Protein AF-A0A6G0UUG8-F1 (afdb_monomer)

Foldseek 3Di:
DDDPVRVLVVVLVVLVVVLVPDDPPPPVNVVSVVLNPDPDPLVSLLVVLVVVLVVPPDDPPCNVVSVVVSLVVQVVDDPVSNVVSVVVVVVVVVVVVVVVVVVVVVVVVVVVVVVVVVVVVVVVVVVVVVVVVVVVVVVVVVVVVVVVVVVVVVVVVVVVVLVPFQAAPQPRHTFPDAQDVNHGHVDVVSCVVCCVVCVVVRPNDPPPPPPDPPPPPVVVVVVVVPPPPDD

Sequence (231 aa):
MESPEAIKAKILEFLTLLKENLPQNDPNSIKIDSLLKMKNGLDIYCRIAAQIHHLVNPYYGSVKENLFNIQKLVLLMNPNSWNRFKSWNEAYCEEIDAESKKFIYEIYEKLERDCEMDFQLMKDYMAEFKSLHEQIEGNNGAFTASYHNSGLEKHQRKVEECKRSLYCNVCDQRALVMCCFGAGYCSEICQTKDWILHQARCTREIFVVNCNQQSRIERMQIESTHHETDK

Secondary structure (DSSP, 8-state):
---HHHHHHHHHHHHHHHHHHS-TT-HHHHHHHHHHT-S-HHHHHHHHHHHHHHHSTT-TTSHHHHHHHHHHHHTTS-HHHHHHHHHHHHHHHHHHHHHHHHHHHHHHHHHHHHHHHHHHHHHHHHHHHHHHHHHHHHHHHHHHHHHHHHHHHHHHHHHHHHHHS-BBTTT-SBPSEEEETTEEESSHHHHHHHHHHHGGG--S------S--TTTTTTTTTSSSSSSS--

Structure (mmCIF, N/CA/C/O backbone):
data_AF-A0A6G0UUG8-F1
#
_entry.id   AF-A0A6G0UUG8-F1
#
loop_
_atom_site.group_PDB
_atom_site.id
_atom_site.type_symbol
_atom_site.label_atom_id
_atom_site.label_alt_id
_atom_site.label_comp_id
_atom_site.label_asym_id
_atom_site.label_entity_id
_atom_site.label_seq_id
_atom_site.pdbx_PDB_ins_code
_atom_site.Cartn_x
_atom_site.Cartn_y
_atom_site.Cartn_z
_atom_site.occupancy
_atom_site.B_iso_or_equiv
_atom_site.auth_seq_id
_atom_site.auth_comp_id
_atom_site.auth_asym_id
_atom_site.auth_atom_id
_atom_site.pdbx_PDB_model_num
ATOM 1 N N . MET A 1 1 ? -45.939 -26.100 69.614 1.00 49.72 1 MET A N 1
ATOM 2 C CA . MET A 1 1 ? -45.180 -24.917 69.154 1.00 49.72 1 MET A CA 1
ATOM 3 C C . MET A 1 1 ? -43.937 -24.818 70.014 1.00 49.72 1 MET A C 1
ATOM 5 O O . MET A 1 1 ? -44.052 -25.044 71.212 1.00 49.72 1 MET A O 1
ATOM 9 N N . GLU A 1 2 ? -42.770 -24.581 69.418 1.00 54.91 2 GLU A N 1
ATOM 10 C CA . GLU A 1 2 ? -41.534 -24.362 70.184 1.00 54.91 2 GLU A CA 1
ATOM 11 C C . GLU A 1 2 ? -41.644 -23.063 70.993 1.00 54.91 2 GLU A C 1
ATOM 13 O O . GLU A 1 2 ? -42.328 -22.130 70.567 1.00 54.91 2 GLU A O 1
ATOM 18 N N . SER A 1 3 ? -41.013 -23.008 72.169 1.00 68.12 3 SER A N 1
ATOM 19 C CA . SER A 1 3 ? -41.024 -21.790 72.980 1.00 68.12 3 SER A CA 1
ATOM 20 C C . SER A 1 3 ? -40.198 -20.681 72.307 1.00 68.12 3 SER A C 1
ATOM 22 O O . SER A 1 3 ? -39.228 -20.980 71.599 1.00 68.12 3 SER A O 1
ATOM 24 N N . PRO A 1 4 ? -40.529 -19.397 72.529 1.00 55.00 4 PRO A N 1
ATOM 25 C CA . PRO A 1 4 ? -39.730 -18.269 72.040 1.00 55.00 4 PRO A CA 1
ATOM 26 C C . PRO A 1 4 ? -38.239 -18.375 72.401 1.00 55.00 4 PRO A C 1
ATOM 28 O O . PRO A 1 4 ? -37.368 -18.002 71.616 1.00 55.00 4 PRO A O 1
ATOM 31 N N . GLU A 1 5 ? -37.937 -18.942 73.566 1.00 67.94 5 GLU A N 1
ATOM 32 C CA . GLU A 1 5 ? -36.589 -19.188 74.073 1.00 67.94 5 GLU A CA 1
ATOM 33 C C . GLU A 1 5 ? -35.859 -20.261 73.258 1.00 67.94 5 GLU A C 1
ATOM 35 O O . GLU A 1 5 ? -34.678 -20.093 72.949 1.00 67.94 5 GLU A O 1
ATOM 40 N N . ALA A 1 6 ? -36.558 -21.325 72.849 1.00 66.94 6 ALA A N 1
ATOM 41 C CA . ALA A 1 6 ? -36.001 -22.370 71.992 1.00 66.94 6 ALA A CA 1
ATOM 42 C C . ALA A 1 6 ? -35.703 -21.843 70.578 1.00 66.94 6 ALA A C 1
ATOM 44 O O . ALA A 1 6 ? -34.656 -22.148 70.007 1.00 66.94 6 ALA A O 1
ATOM 45 N N . ILE A 1 7 ? -36.575 -20.989 70.035 1.00 56.44 7 ILE A N 1
ATOM 46 C CA . ILE A 1 7 ? -36.362 -20.341 68.731 1.00 56.44 7 ILE A CA 1
ATOM 47 C C . ILE A 1 7 ? -35.171 -19.374 68.804 1.00 56.44 7 ILE A C 1
ATOM 49 O O . ILE A 1 7 ? -34.305 -19.383 67.928 1.00 56.44 7 ILE A O 1
ATOM 53 N N . LYS A 1 8 ? -35.073 -18.581 69.880 1.00 68.06 8 LYS A N 1
ATOM 54 C CA . LYS A 1 8 ? -33.937 -17.680 70.118 1.00 68.06 8 LYS A CA 1
ATOM 55 C C . LYS A 1 8 ? -32.610 -18.440 70.206 1.00 68.06 8 LYS A C 1
ATOM 57 O O . LYS A 1 8 ? -31.622 -17.979 69.639 1.00 68.06 8 LYS A O 1
ATOM 62 N N . ALA A 1 9 ? -32.588 -19.593 70.876 1.00 71.88 9 ALA A N 1
ATOM 63 C CA . ALA A 1 9 ? -31.395 -20.431 70.983 1.00 71.88 9 ALA A CA 1
ATOM 64 C C . ALA A 1 9 ? -30.916 -20.929 69.609 1.00 71.88 9 ALA A C 1
ATOM 66 O O . ALA A 1 9 ? -29.743 -20.766 69.283 1.00 71.88 9 ALA A O 1
ATOM 67 N N . LYS A 1 10 ? -31.832 -21.422 68.765 1.00 70.00 10 LYS A N 1
ATOM 68 C CA . LYS A 1 10 ? -31.511 -21.874 67.399 1.00 70.00 10 LYS A CA 1
ATOM 69 C C . LYS A 1 10 ? -30.992 -20.751 66.498 1.00 70.00 10 LYS A C 1
ATOM 71 O O . LYS A 1 10 ? -30.101 -20.970 65.684 1.00 70.00 10 LYS A O 1
ATOM 76 N N . ILE A 1 11 ? -31.524 -19.535 66.643 1.00 61.94 11 ILE A N 1
ATOM 77 C CA . ILE A 1 11 ? -31.038 -18.364 65.895 1.00 61.94 11 ILE A CA 1
ATOM 78 C C . ILE A 1 11 ? -29.612 -18.003 66.323 1.00 61.94 11 ILE A C 1
ATOM 80 O O . ILE A 1 11 ? -28.766 -17.738 65.473 1.00 61.94 11 ILE A O 1
ATOM 84 N N . LEU A 1 12 ? -29.330 -18.005 67.628 1.00 69.75 12 LEU A N 1
ATOM 85 C CA . LEU A 1 12 ? -27.988 -17.726 68.144 1.00 69.75 12 LEU A CA 1
ATOM 86 C C . LEU A 1 12 ? -26.972 -18.781 67.690 1.00 69.75 12 LEU A C 1
ATOM 88 O O . LEU A 1 12 ? -25.863 -18.423 67.301 1.00 69.75 12 LEU A O 1
ATOM 92 N N . GLU A 1 13 ? -27.360 -20.054 67.680 1.00 75.12 13 GLU A N 1
ATOM 93 C CA . GLU A 1 13 ? -26.549 -21.152 67.147 1.00 75.12 13 GLU A CA 1
ATOM 94 C C . GLU A 1 13 ? -26.228 -20.945 65.658 1.00 75.12 13 GLU A C 1
ATOM 96 O O . GLU A 1 13 ? -25.063 -20.961 65.263 1.00 75.12 13 GLU A O 1
ATOM 101 N N . PHE A 1 14 ? -27.237 -20.635 64.840 1.00 67.94 14 PHE A N 1
ATOM 102 C CA . PHE A 1 14 ? -27.056 -20.373 63.412 1.00 67.94 14 PHE A CA 1
ATOM 103 C C . PHE A 1 14 ? -26.141 -19.170 63.128 1.00 67.94 14 PHE A C 1
ATOM 105 O O . PHE A 1 14 ? -25.277 -19.239 62.256 1.00 67.94 14 PHE A O 1
ATOM 112 N N . LEU A 1 15 ? -26.285 -18.072 63.876 1.00 64.88 15 LEU A N 1
ATOM 113 C CA . LEU A 1 15 ? -25.416 -16.896 63.731 1.00 64.88 15 LEU A CA 1
ATOM 114 C C . LEU A 1 15 ? -23.973 -17.173 64.145 1.00 64.88 15 LEU A C 1
ATOM 116 O O . LEU A 1 15 ? -23.051 -16.608 63.560 1.00 64.88 15 LEU A O 1
ATOM 120 N N . THR A 1 16 ? -23.786 -18.034 65.142 1.00 73.38 16 THR A N 1
ATOM 121 C CA . THR A 1 16 ? -22.460 -18.453 65.603 1.00 73.38 16 THR A CA 1
ATOM 122 C C . THR A 1 16 ? -21.773 -19.278 64.517 1.00 73.38 16 THR A C 1
ATOM 124 O O . THR A 1 16 ? -20.657 -18.949 64.124 1.00 73.38 16 THR A O 1
ATOM 127 N N . LEU A 1 17 ? -22.489 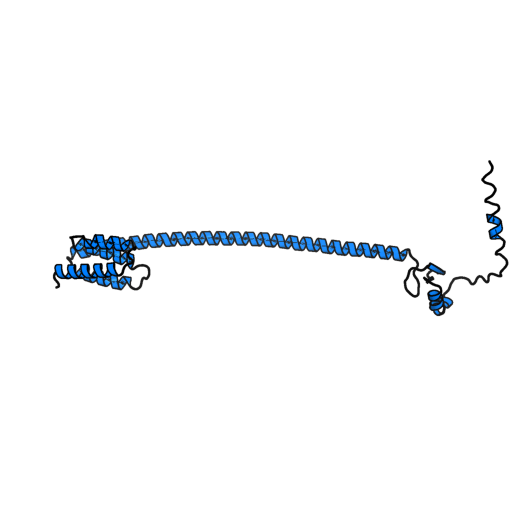-20.241 63.928 1.00 66.56 17 LEU A N 1
ATOM 128 C CA . LEU A 1 17 ? -22.007 -21.022 62.786 1.00 66.56 17 LEU A CA 1
ATOM 129 C C . LEU A 1 17 ? -21.692 -20.140 61.570 1.00 66.56 17 LEU A C 1
ATOM 131 O O . LEU A 1 17 ? -20.651 -20.306 60.940 1.00 66.56 17 LEU A O 1
ATOM 135 N N . LEU A 1 18 ? -22.546 -19.168 61.242 1.00 60.69 18 LEU A N 1
ATOM 136 C CA . LEU A 1 18 ? -22.276 -18.212 60.161 1.00 60.69 18 LEU A CA 1
ATOM 137 C C . LEU A 1 18 ? -21.007 -17.395 60.415 1.00 60.69 18 LEU A C 1
ATOM 139 O O . LEU A 1 18 ? -20.212 -17.203 59.498 1.00 60.69 18 LEU A O 1
ATOM 143 N N . LYS A 1 19 ? -20.799 -16.932 61.652 1.00 68.56 19 LYS A N 1
ATOM 144 C CA . LYS A 1 19 ? -19.602 -16.177 62.031 1.00 68.56 19 LYS A CA 1
ATOM 145 C C . LYS A 1 19 ? -18.330 -17.008 61.865 1.00 68.56 19 LYS A C 1
ATOM 147 O O . LYS A 1 19 ? -17.339 -16.497 61.357 1.00 68.56 19 LYS A O 1
ATOM 152 N N . GLU A 1 20 ? -18.360 -18.270 62.282 1.00 72.19 20 GLU A N 1
ATOM 153 C CA . GLU A 1 20 ? -17.215 -19.186 62.194 1.00 72.19 20 GLU A CA 1
ATOM 154 C C . GLU A 1 20 ? -16.808 -19.494 60.748 1.00 72.19 20 GLU A C 1
ATOM 156 O O . GLU A 1 20 ? -15.638 -19.762 60.482 1.00 72.19 20 GLU A O 1
ATOM 161 N N . ASN A 1 21 ? -17.756 -19.412 59.813 1.00 62.75 21 ASN A N 1
ATOM 162 C CA . ASN A 1 21 ? -17.529 -19.696 58.398 1.00 62.75 21 ASN A CA 1
ATOM 163 C C . ASN A 1 21 ? -17.230 -18.446 57.549 1.00 62.75 21 ASN A C 1
ATOM 165 O O . ASN A 1 21 ? -16.939 -18.579 56.360 1.00 62.75 21 ASN A O 1
ATOM 169 N N . LEU A 1 22 ? -17.275 -17.238 58.124 1.00 58.56 22 LEU A N 1
ATOM 170 C CA . LEU A 1 22 ? -16.929 -16.002 57.419 1.00 58.56 22 LEU A CA 1
ATOM 171 C C . LEU A 1 22 ? -15.439 -15.653 57.593 1.00 58.56 22 LEU A C 1
ATOM 173 O O . LEU A 1 22 ? -14.891 -15.799 58.689 1.00 58.56 22 LEU A O 1
ATOM 177 N N . PRO A 1 23 ? -14.761 -15.137 56.547 1.00 63.69 23 PRO A N 1
ATOM 178 C CA . PRO A 1 23 ? -13.384 -14.665 56.663 1.00 63.69 23 PRO A CA 1
ATOM 179 C C . PRO A 1 23 ? -13.260 -13.595 57.755 1.00 63.69 23 PRO A C 1
ATOM 181 O O . PRO A 1 23 ? -14.071 -12.674 57.822 1.00 63.69 23 PRO A O 1
ATOM 184 N N . GLN A 1 24 ? -12.220 -13.666 58.592 1.00 60.22 24 GLN A N 1
ATOM 185 C CA . GLN A 1 24 ? -12.096 -12.779 59.763 1.00 60.22 24 GLN A CA 1
ATOM 186 C C . GLN A 1 24 ? -12.013 -11.277 59.433 1.00 60.22 24 GLN A C 1
ATOM 188 O O . GLN A 1 24 ? -12.284 -10.450 60.299 1.00 60.22 24 GLN A O 1
ATOM 193 N N . ASN A 1 25 ? -11.702 -10.925 58.183 1.00 63.41 25 ASN A N 1
ATOM 194 C CA . ASN A 1 25 ? -11.636 -9.542 57.703 1.00 63.41 25 ASN A CA 1
ATOM 195 C C . ASN A 1 25 ? -12.880 -9.112 56.908 1.00 63.41 25 ASN A C 1
ATOM 197 O O . ASN A 1 25 ? -12.881 -8.041 56.303 1.00 63.41 25 ASN A O 1
ATOM 201 N N . ASP A 1 26 ? -13.927 -9.938 56.874 1.00 56.75 26 ASP A N 1
ATOM 202 C CA . ASP A 1 26 ? -15.167 -9.597 56.193 1.00 56.75 26 ASP A CA 1
ATOM 203 C C . ASP A 1 26 ? -15.929 -8.525 57.006 1.00 56.75 26 ASP A C 1
ATOM 205 O O . ASP A 1 26 ? -16.235 -8.748 58.186 1.00 56.75 26 ASP A O 1
ATOM 209 N N . PRO A 1 27 ? -16.277 -7.363 56.417 1.00 54.59 27 PRO A N 1
ATOM 210 C CA . PRO A 1 27 ? -17.038 -6.312 57.100 1.00 54.59 27 PRO A CA 1
ATOM 211 C C . PRO A 1 27 ? -18.406 -6.785 57.627 1.00 54.59 27 PRO A C 1
ATOM 213 O O . PRO A 1 27 ? -19.015 -6.114 58.464 1.00 54.59 27 PRO A O 1
ATOM 216 N N . ASN A 1 28 ? -18.896 -7.944 57.185 1.00 54.06 28 ASN A N 1
ATOM 217 C CA . ASN A 1 28 ? -20.112 -8.575 57.683 1.00 54.06 28 ASN A CA 1
ATOM 218 C C . ASN A 1 28 ? -19.896 -9.381 58.978 1.00 54.06 28 ASN A C 1
ATOM 220 O O . ASN A 1 28 ? -20.839 -9.517 59.758 1.00 54.06 28 ASN A O 1
ATOM 224 N N . SER A 1 29 ? -18.667 -9.806 59.295 1.00 58.69 29 SER A N 1
ATOM 225 C CA . SER A 1 29 ? -18.325 -10.440 60.583 1.00 58.69 29 SER A CA 1
ATOM 226 C C . SER A 1 29 ? -18.545 -9.478 61.765 1.00 58.69 29 SER A C 1
ATOM 228 O O . SER A 1 29 ? -19.174 -9.822 62.768 1.00 58.69 29 SER A O 1
ATOM 230 N N . ILE A 1 30 ? -18.169 -8.205 61.587 1.00 57.84 30 ILE A N 1
ATOM 231 C CA . ILE A 1 30 ? -18.379 -7.118 62.566 1.00 57.84 30 ILE A CA 1
ATOM 232 C C . ILE A 1 30 ? -19.879 -6.852 62.801 1.00 57.84 30 ILE A C 1
ATOM 234 O O . ILE A 1 30 ? -20.316 -6.512 63.909 1.00 57.84 30 ILE A O 1
ATOM 238 N N . LYS A 1 31 ? -20.701 -7.028 61.762 1.00 65.31 31 LYS A N 1
ATOM 239 C CA . LYS A 1 31 ? -22.153 -6.838 61.846 1.00 65.31 31 LYS A CA 1
ATOM 240 C C . LYS A 1 31 ? -22.828 -7.971 62.624 1.00 65.31 31 LYS A C 1
ATOM 242 O O . LYS A 1 31 ? -23.726 -7.684 63.416 1.00 65.31 31 LYS A O 1
ATOM 247 N N . ILE A 1 32 ? -22.358 -9.212 62.482 1.00 62.84 32 ILE A N 1
ATOM 248 C CA . ILE A 1 32 ? -22.873 -10.373 63.230 1.00 62.84 32 ILE A CA 1
ATOM 249 C C . ILE A 1 32 ? -22.621 -10.225 64.735 1.00 62.84 32 ILE A C 1
ATOM 251 O O . ILE A 1 32 ? -23.526 -10.457 65.536 1.00 62.84 32 ILE A O 1
ATOM 255 N N . ASP A 1 33 ? -21.453 -9.725 65.137 1.00 66.50 33 ASP A N 1
ATOM 256 C CA . ASP A 1 33 ? -21.150 -9.466 66.552 1.00 66.50 33 ASP A CA 1
ATOM 257 C C . ASP A 1 33 ? -22.058 -8.418 67.198 1.00 66.50 33 ASP A C 1
ATOM 259 O O . ASP A 1 33 ? -22.351 -8.475 68.396 1.00 66.50 33 ASP A O 1
ATOM 263 N N . SER A 1 34 ? -22.536 -7.464 66.404 1.00 66.69 34 SER A N 1
ATOM 264 C CA . SER A 1 34 ? -23.502 -6.469 66.866 1.00 66.69 34 SER A CA 1
ATOM 265 C C . SER A 1 34 ? -24.903 -7.070 67.019 1.00 66.69 34 SER A C 1
ATOM 267 O O . SER A 1 34 ? -25.634 -6.695 67.935 1.00 66.69 34 SER A O 1
ATOM 269 N N . LEU A 1 35 ? -25.260 -8.039 66.170 1.00 59.25 35 LEU A N 1
ATOM 270 C CA . LEU A 1 35 ? -26.538 -8.753 66.219 1.00 59.25 35 LEU A CA 1
ATOM 271 C C . LEU A 1 35 ? -26.619 -9.721 67.408 1.00 59.25 35 LEU A C 1
ATOM 273 O O . LEU A 1 35 ? -27.655 -9.783 68.065 1.00 59.25 35 LEU A O 1
ATOM 277 N N . LEU A 1 36 ? -25.518 -10.398 67.754 1.00 64.44 36 LEU A N 1
ATOM 278 C CA . LEU A 1 36 ? -25.439 -11.299 68.916 1.00 64.44 36 LEU A CA 1
ATOM 279 C C . LEU A 1 36 ? -25.637 -10.578 70.265 1.00 64.44 36 LEU A C 1
ATOM 281 O O . LEU A 1 36 ? -26.048 -11.194 71.247 1.00 64.44 36 LEU A O 1
ATOM 285 N N . LYS A 1 37 ? -25.364 -9.267 70.327 1.00 68.94 37 LYS A N 1
ATOM 286 C CA . LYS A 1 37 ? -25.462 -8.453 71.555 1.00 68.94 37 LYS A CA 1
ATOM 287 C C . LYS A 1 37 ? -26.847 -7.852 71.801 1.00 68.94 37 LYS A C 1
ATOM 289 O O . LYS A 1 37 ? -27.097 -7.297 72.873 1.00 68.94 37 LYS A O 1
ATOM 294 N N . MET A 1 38 ? -27.749 -7.920 70.829 1.00 60.56 38 MET A N 1
ATOM 295 C CA . MET A 1 38 ? -29.080 -7.336 70.956 1.00 60.56 38 MET A CA 1
ATOM 296 C C . MET A 1 38 ? -29.969 -8.197 71.870 1.00 60.56 38 MET A C 1
ATOM 298 O O . MET A 1 38 ? -29.929 -9.424 71.857 1.00 60.56 38 MET A O 1
ATOM 302 N N . LYS A 1 39 ? -30.785 -7.548 72.710 1.00 52.31 39 LYS A N 1
ATOM 303 C CA . LYS A 1 39 ? -31.642 -8.242 73.694 1.00 52.31 39 LYS A CA 1
ATOM 304 C C . LYS A 1 39 ? -33.026 -8.601 73.149 1.00 52.31 39 LYS A C 1
ATOM 306 O O . LYS A 1 39 ? -33.639 -9.547 73.646 1.00 52.31 39 LYS A O 1
ATOM 311 N N . ASN A 1 40 ? -33.498 -7.871 72.136 1.00 61.88 40 ASN A N 1
ATOM 312 C CA . ASN A 1 40 ? -34.830 -8.021 71.564 1.00 61.88 40 ASN A CA 1
ATOM 313 C C . ASN A 1 40 ? -34.791 -8.930 70.328 1.00 61.88 40 ASN A C 1
ATOM 315 O O . ASN A 1 40 ? -34.205 -8.571 69.308 1.00 61.88 40 ASN A O 1
ATOM 319 N N . GLY A 1 41 ? -35.409 -10.110 70.421 1.00 52.03 41 GLY A N 1
ATOM 320 C CA . GLY A 1 41 ? -35.356 -11.130 69.367 1.00 52.03 41 GLY A CA 1
ATOM 321 C C . GLY A 1 41 ? -35.953 -10.674 68.031 1.00 52.03 41 GLY A C 1
ATOM 322 O O . GLY A 1 41 ? -35.506 -11.130 66.985 1.00 52.03 41 GLY A O 1
ATOM 323 N N . LEU A 1 42 ? -36.901 -9.731 68.057 1.00 50.41 42 LEU A N 1
ATOM 324 C CA . LEU A 1 42 ? -37.569 -9.217 66.859 1.00 50.41 42 LEU A CA 1
ATOM 325 C C . LEU A 1 42 ? -36.649 -8.324 66.006 1.00 50.41 42 LEU A C 1
ATOM 327 O O . LEU A 1 42 ? -36.608 -8.463 64.787 1.00 50.41 42 LEU A O 1
ATOM 331 N N . ASP A 1 43 ? -35.871 -7.446 66.648 1.00 52.91 43 ASP A N 1
ATOM 332 C CA . ASP A 1 43 ? -34.945 -6.529 65.961 1.00 52.91 43 ASP A CA 1
ATOM 333 C C . ASP A 1 43 ? -33.733 -7.268 65.382 1.00 52.91 43 ASP A C 1
ATOM 335 O O . ASP A 1 43 ? -33.260 -6.948 64.289 1.00 52.91 43 ASP A O 1
ATOM 339 N N . ILE A 1 44 ? -33.267 -8.292 66.104 1.00 56.62 44 ILE A N 1
ATOM 340 C CA . ILE A 1 44 ? -32.234 -9.230 65.656 1.00 56.62 44 ILE A CA 1
ATOM 341 C C . ILE A 1 44 ? -32.701 -9.926 64.383 1.00 56.62 44 ILE A C 1
ATOM 343 O O . ILE A 1 44 ? -31.996 -9.927 63.379 1.00 56.62 44 ILE A O 1
ATOM 347 N N . TYR A 1 45 ? -33.927 -10.444 64.403 1.00 55.06 45 TYR A N 1
ATOM 348 C CA . TYR A 1 45 ? -34.494 -11.194 63.295 1.00 55.06 45 TYR A CA 1
ATOM 349 C C . TYR A 1 45 ? -34.669 -10.344 62.028 1.00 55.06 45 TYR A C 1
ATOM 351 O O . TYR A 1 45 ? -34.211 -10.742 60.959 1.00 55.06 45 TYR A O 1
ATOM 359 N N . CYS A 1 46 ? -35.258 -9.147 62.136 1.00 54.91 46 CYS A N 1
ATOM 360 C CA . CYS A 1 46 ? -35.449 -8.255 60.985 1.00 54.91 46 CYS A CA 1
ATOM 361 C C . CYS A 1 46 ? -34.116 -7.832 60.346 1.00 54.91 46 CYS A C 1
ATOM 363 O O . CYS A 1 46 ? -34.009 -7.753 59.124 1.00 54.91 46 CYS A O 1
ATOM 365 N N . ARG A 1 47 ? -33.074 -7.599 61.155 1.00 58.81 47 ARG A N 1
ATOM 366 C CA . ARG A 1 47 ? -31.751 -7.211 60.645 1.00 58.81 47 ARG A CA 1
ATOM 367 C C . ARG A 1 47 ? -30.958 -8.388 60.082 1.00 58.81 47 ARG A C 1
ATOM 369 O O . ARG A 1 47 ? -30.231 -8.195 59.112 1.00 58.81 47 ARG A O 1
ATOM 376 N N . ILE A 1 48 ? -31.121 -9.590 60.634 1.00 60.19 48 ILE A N 1
ATOM 377 C CA . ILE A 1 48 ? -30.558 -10.825 60.068 1.00 60.19 48 ILE A CA 1
ATOM 378 C C . ILE A 1 48 ? -31.213 -11.139 58.729 1.00 60.19 48 ILE A C 1
ATOM 380 O O . ILE A 1 48 ? -30.503 -11.409 57.770 1.00 60.19 48 ILE A O 1
ATOM 384 N N . ALA A 1 49 ? -32.541 -11.046 58.632 1.00 57.31 49 ALA A N 1
ATOM 385 C CA . ALA A 1 49 ? -33.253 -11.239 57.373 1.00 57.31 49 ALA A CA 1
ATOM 386 C C . ALA A 1 49 ? -32.772 -10.244 56.300 1.00 57.31 49 ALA A C 1
ATOM 388 O O . ALA A 1 49 ? -32.479 -10.655 55.180 1.00 57.31 49 ALA A O 1
ATOM 389 N N . ALA A 1 50 ? -32.584 -8.969 56.663 1.00 55.84 50 ALA A N 1
ATOM 390 C CA . ALA A 1 50 ? -32.039 -7.947 55.766 1.00 55.84 50 ALA A CA 1
ATOM 391 C C . ALA A 1 50 ? -30.580 -8.220 55.342 1.00 55.84 50 ALA A C 1
ATOM 393 O O . ALA A 1 50 ? -30.220 -8.022 54.184 1.00 55.84 50 ALA A O 1
ATOM 394 N N . GLN A 1 51 ? -29.726 -8.696 56.255 1.00 57.62 51 GLN A N 1
ATOM 395 C CA . GLN A 1 51 ? -28.322 -8.995 55.945 1.00 57.62 51 GLN A CA 1
ATOM 396 C C . GLN A 1 51 ? -28.148 -10.289 55.149 1.00 57.62 51 GLN A C 1
ATOM 398 O O . GLN A 1 51 ? -27.347 -10.314 54.221 1.00 57.62 51 GLN A O 1
ATOM 403 N N . ILE A 1 52 ? -28.924 -11.334 55.445 1.00 55.03 52 ILE A N 1
ATOM 404 C CA . ILE A 1 52 ? -28.957 -12.564 54.645 1.00 55.03 52 ILE A CA 1
ATOM 405 C C . ILE A 1 52 ? -29.449 -12.244 53.230 1.00 55.03 52 ILE A C 1
ATOM 407 O O . ILE A 1 52 ? -28.865 -12.721 52.266 1.00 55.03 52 ILE A O 1
ATOM 411 N N . HIS A 1 53 ? -30.451 -11.375 53.077 1.00 52.75 53 HIS A N 1
ATOM 412 C CA . HIS A 1 53 ? -30.915 -10.949 51.757 1.00 52.75 53 HIS A CA 1
ATOM 413 C C . HIS A 1 53 ? -29.824 -10.210 50.954 1.00 52.75 53 HIS A C 1
ATOM 415 O O . HIS A 1 53 ? -29.649 -10.478 49.767 1.00 52.75 53 HIS A O 1
ATOM 421 N N . HIS A 1 54 ? -29.033 -9.345 51.602 1.00 51.12 54 HIS A N 1
ATOM 422 C CA . HIS A 1 54 ? -27.881 -8.679 50.977 1.00 51.12 54 HIS A CA 1
ATOM 423 C C . HIS A 1 54 ? -26.716 -9.627 50.636 1.00 51.12 54 HIS A C 1
ATOM 425 O O . HIS A 1 54 ? -26.013 -9.389 49.660 1.00 51.12 54 HIS A O 1
ATOM 431 N N . LEU A 1 55 ? -26.495 -10.686 51.422 1.00 47.91 55 LEU A N 1
ATOM 432 C CA . LEU A 1 55 ? -25.396 -11.642 51.224 1.00 47.91 55 LEU A CA 1
ATOM 433 C C . LEU A 1 55 ? -25.692 -12.708 50.156 1.00 47.91 55 LEU A C 1
ATOM 435 O O . LEU A 1 55 ? -24.769 -13.323 49.631 1.00 47.91 55 LEU A O 1
ATOM 439 N N . VAL A 1 56 ? -26.967 -12.943 49.837 1.00 48.03 56 VAL A N 1
ATOM 440 C CA . VAL A 1 56 ? -27.409 -14.042 48.956 1.00 48.03 56 VAL A CA 1
ATOM 441 C C . VAL A 1 56 ? -27.616 -13.589 47.497 1.00 48.03 56 VAL A C 1
ATOM 443 O O . VAL A 1 56 ? -27.888 -14.419 46.632 1.00 48.03 56 VAL A O 1
ATOM 446 N N . ASN A 1 57 ? -27.415 -12.306 47.168 1.00 46.62 57 ASN A N 1
ATOM 447 C CA . ASN A 1 57 ? -27.522 -11.819 45.788 1.00 46.62 57 ASN A CA 1
ATOM 448 C C . ASN A 1 57 ? -26.134 -11.610 45.150 1.00 46.62 57 ASN A C 1
ATOM 450 O O . ASN A 1 57 ? -25.467 -10.609 45.418 1.00 46.62 57 ASN A O 1
ATOM 454 N N . PRO A 1 58 ? -25.681 -12.587 44.336 1.00 47.22 58 PRO A N 1
ATOM 455 C CA . PRO A 1 58 ? -25.705 -12.355 42.887 1.00 47.22 58 PRO A CA 1
ATOM 456 C C . PRO A 1 58 ? -26.281 -13.507 42.038 1.00 47.22 58 PRO A C 1
ATOM 458 O O . PRO A 1 58 ? -26.343 -13.382 40.818 1.00 47.22 58 PRO A O 1
ATOM 461 N N . TYR A 1 59 ? -26.728 -14.622 42.628 1.00 46.59 59 TYR A N 1
ATOM 462 C CA . TYR A 1 59 ? -27.275 -15.757 41.869 1.00 46.59 59 TYR A CA 1
ATOM 463 C C . TYR A 1 59 ? -28.720 -16.048 42.286 1.00 46.59 59 TYR A C 1
ATOM 465 O O . TYR A 1 59 ? -28.992 -16.723 43.276 1.00 46.59 59 TYR A O 1
ATOM 473 N N . TYR A 1 60 ? -29.649 -15.547 41.470 1.00 46.38 60 TYR A N 1
ATOM 474 C CA . TYR A 1 60 ? -31.115 -15.532 41.608 1.00 46.38 60 TYR A CA 1
ATOM 475 C C . TYR A 1 60 ? -31.826 -16.881 41.903 1.00 46.38 60 TYR A C 1
ATOM 477 O O . TYR A 1 60 ? -33.050 -16.911 42.029 1.00 46.38 60 TYR A O 1
ATOM 485 N N . GLY A 1 61 ? -31.107 -18.003 42.025 1.00 44.88 61 GLY A N 1
ATOM 486 C CA . GLY A 1 61 ? -31.680 -19.340 42.234 1.00 44.88 61 GLY A CA 1
ATOM 487 C C . GLY A 1 61 ? -32.015 -19.686 43.691 1.00 44.88 61 GLY A C 1
ATOM 488 O O . GLY A 1 61 ? -33.083 -20.233 43.952 1.00 44.88 61 GLY A O 1
ATOM 489 N N . SER A 1 62 ? -31.151 -19.342 44.655 1.00 50.31 62 SER A N 1
ATOM 490 C CA . SER A 1 62 ? -31.309 -19.731 46.076 1.00 50.31 62 SER A CA 1
ATOM 491 C C . 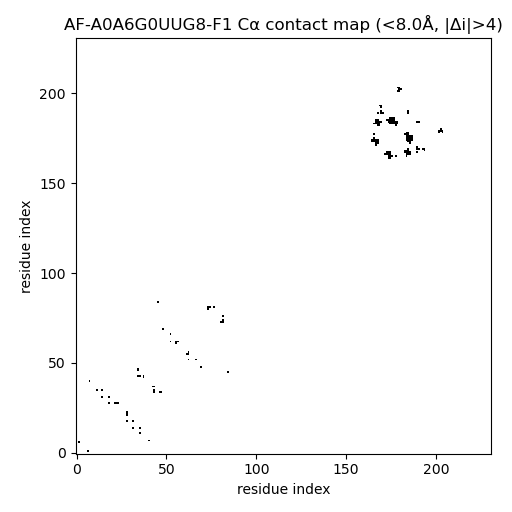SER A 1 62 ? -32.076 -18.707 46.927 1.00 50.31 62 SER A C 1
ATOM 493 O O . SER A 1 62 ? -32.456 -18.980 48.068 1.00 50.31 62 SER A O 1
ATOM 495 N N . VAL A 1 63 ? -32.348 -17.527 46.362 1.00 49.88 63 VAL A N 1
ATOM 496 C CA . VAL A 1 63 ? -33.027 -16.409 47.033 1.00 49.88 63 VAL A CA 1
ATOM 497 C C . VAL A 1 63 ? -34.465 -16.779 47.415 1.00 49.88 63 VAL A C 1
ATOM 499 O O . VAL A 1 63 ? -34.883 -16.511 48.540 1.00 49.88 63 VAL A O 1
ATOM 502 N N . LYS A 1 64 ? -35.206 -17.472 46.536 1.00 50.56 64 LYS A N 1
ATOM 503 C CA . LYS A 1 64 ? -36.594 -17.895 46.813 1.00 50.56 64 LYS A CA 1
ATOM 504 C C . LYS A 1 64 ? -36.697 -18.878 47.979 1.00 50.56 64 LYS A C 1
ATOM 506 O O . LYS A 1 64 ? -37.627 -18.772 48.772 1.00 50.56 64 LYS A O 1
ATOM 511 N N . GLU A 1 65 ? -35.757 -19.810 48.098 1.00 50.31 65 GLU A N 1
ATOM 512 C CA . GLU A 1 65 ? -35.782 -20.860 49.122 1.00 50.31 65 GLU A CA 1
ATOM 513 C C . GLU A 1 65 ? -35.391 -20.313 50.506 1.00 50.31 65 GLU A C 1
ATOM 515 O O . GLU A 1 65 ? -36.025 -20.625 51.516 1.00 50.31 65 GLU A O 1
ATOM 520 N N . ASN A 1 66 ? -34.435 -19.379 50.547 1.00 53.94 66 ASN A N 1
ATOM 521 C CA . ASN A 1 66 ? -34.071 -18.661 51.769 1.00 53.94 66 ASN A CA 1
ATOM 522 C C . ASN A 1 66 ? -35.165 -17.678 52.225 1.00 53.94 66 ASN A C 1
ATOM 524 O O . ASN A 1 66 ? -35.491 -17.640 53.413 1.00 53.94 66 ASN A O 1
ATOM 528 N N . LEU A 1 67 ? -35.805 -16.951 51.298 1.00 53.72 67 LEU A N 1
ATOM 529 C CA . LEU A 1 67 ? -36.990 -16.134 51.596 1.00 53.72 67 LEU A CA 1
ATOM 530 C C . LEU A 1 67 ? -38.143 -16.986 52.127 1.00 53.72 67 LEU A C 1
ATOM 532 O O . LEU A 1 67 ? -38.797 -16.580 53.081 1.00 53.72 67 LEU A O 1
ATOM 536 N N . PHE A 1 68 ? -38.366 -18.177 51.572 1.00 55.66 68 PHE A N 1
ATOM 537 C CA . PHE A 1 68 ? -39.408 -19.095 52.033 1.00 55.66 68 PHE A CA 1
ATOM 538 C C . PHE A 1 68 ? -39.170 -19.569 53.478 1.00 55.66 68 PHE A C 1
ATOM 540 O O . PHE A 1 68 ? -40.096 -19.594 54.292 1.00 55.66 68 PHE A O 1
ATOM 547 N N . ASN A 1 69 ? -37.921 -19.871 53.841 1.00 57.00 69 ASN A N 1
ATOM 548 C CA . ASN A 1 69 ? -37.553 -20.259 55.206 1.00 57.00 69 ASN A CA 1
ATOM 549 C C . ASN A 1 69 ? -37.669 -19.094 56.206 1.00 57.00 69 ASN A C 1
ATOM 551 O O . ASN A 1 69 ? -38.143 -19.292 57.328 1.00 57.00 69 ASN A O 1
ATOM 555 N N . ILE A 1 70 ? -37.319 -17.872 55.791 1.00 57.88 70 ILE A N 1
ATOM 556 C CA . ILE A 1 70 ? -37.532 -16.652 56.584 1.00 57.88 70 ILE A CA 1
ATOM 557 C C . ILE A 1 70 ? -39.035 -16.389 56.755 1.00 57.88 70 ILE A C 1
ATOM 559 O O . ILE A 1 70 ? -39.506 -16.185 57.871 1.00 57.88 70 ILE A O 1
ATOM 563 N N . GLN A 1 71 ? -39.827 -16.494 55.685 1.00 54.34 71 GLN A N 1
ATOM 564 C CA . GLN A 1 71 ? -41.281 -16.340 55.745 1.00 54.34 71 GLN A CA 1
ATOM 565 C C . GLN A 1 71 ? -41.919 -17.325 56.733 1.00 54.34 71 GLN A C 1
ATOM 567 O O . GLN A 1 71 ? -42.757 -16.931 57.541 1.00 54.34 71 GLN A O 1
ATOM 572 N N . LYS A 1 72 ? -41.475 -18.586 56.735 1.00 58.59 72 LYS A N 1
ATOM 573 C CA . LYS A 1 72 ? -41.954 -19.629 57.653 1.00 58.59 72 LYS A CA 1
ATOM 574 C C . LYS A 1 72 ? -41.663 -19.313 59.126 1.00 58.59 72 LYS A C 1
ATOM 576 O O . LYS A 1 72 ? -42.471 -19.642 59.989 1.00 58.59 72 LYS A O 1
ATOM 581 N N . LEU A 1 73 ? -40.542 -18.654 59.410 1.00 55.28 73 LEU A N 1
ATOM 582 C CA . LEU A 1 73 ? -40.147 -18.220 60.753 1.00 55.28 73 LEU A CA 1
ATOM 583 C C . LEU A 1 73 ? -40.887 -16.943 61.203 1.00 55.28 73 LEU A C 1
ATOM 585 O O . LEU A 1 73 ? -41.262 -16.851 62.369 1.00 55.28 73 LEU A O 1
ATOM 589 N N . VAL A 1 74 ? -41.178 -15.995 60.301 1.00 53.19 74 VAL A N 1
ATOM 590 C CA . VAL A 1 74 ? -41.997 -14.802 60.620 1.00 53.19 74 VAL A CA 1
ATOM 591 C C . VAL A 1 74 ? -43.477 -15.167 60.803 1.00 53.19 74 VAL A C 1
ATOM 593 O O . VAL A 1 74 ? -44.140 -14.582 61.655 1.00 53.19 74 VAL A O 1
ATOM 596 N N . LEU A 1 75 ? -43.992 -16.170 60.079 1.00 51.66 75 LEU A N 1
ATOM 597 C CA . LEU A 1 75 ? -45.354 -16.706 60.251 1.00 51.66 75 LEU A CA 1
ATOM 598 C C . LEU A 1 75 ? -45.595 -17.345 61.631 1.00 51.66 75 LEU A C 1
ATOM 600 O O . LEU A 1 75 ? -46.743 -17.469 62.052 1.00 51.66 75 LEU A O 1
ATOM 604 N N . LEU A 1 76 ? -44.535 -17.734 62.348 1.00 51.53 76 LEU A N 1
ATOM 605 C CA . LEU A 1 76 ? -44.621 -18.198 63.739 1.00 51.53 76 LEU A CA 1
ATOM 606 C C . LEU A 1 76 ? -44.751 -17.043 64.748 1.00 51.53 76 LEU A C 1
ATOM 608 O O . LEU A 1 76 ? -44.920 -17.289 65.943 1.00 51.53 76 LEU A O 1
ATOM 612 N N . MET A 1 77 ? -44.680 -15.792 64.291 1.00 48.47 77 MET A N 1
ATOM 613 C CA . MET A 1 77 ? -44.813 -14.598 65.121 1.00 48.47 77 MET A CA 1
ATOM 614 C C . MET A 1 77 ? -46.182 -13.925 64.947 1.00 48.47 77 MET A C 1
ATOM 616 O O . MET A 1 77 ? -46.951 -14.236 64.043 1.00 48.47 77 MET A O 1
ATOM 620 N N . ASN A 1 78 ? -46.493 -12.987 65.846 1.00 58.38 78 ASN A N 1
ATOM 621 C CA . ASN A 1 78 ? -47.750 -12.235 65.883 1.00 58.38 78 ASN A CA 1
ATOM 622 C C . ASN A 1 78 ? -48.165 -11.707 64.480 1.00 58.38 78 ASN A C 1
ATOM 624 O O . ASN A 1 78 ? -47.333 -11.095 63.804 1.00 58.38 78 ASN A O 1
ATOM 628 N N . PRO A 1 79 ? -49.440 -11.851 64.060 1.00 62.03 79 PRO A N 1
ATOM 629 C CA . PRO A 1 79 ? -49.944 -11.387 62.758 1.00 62.03 79 PRO A CA 1
ATOM 630 C C . PRO A 1 79 ? -49.616 -9.925 62.406 1.00 62.03 79 PRO A C 1
ATOM 632 O O . PRO A 1 79 ? -49.397 -9.592 61.241 1.00 62.03 79 PRO A O 1
ATOM 635 N N . ASN A 1 80 ? -49.519 -9.044 63.406 1.00 66.06 80 ASN A N 1
ATOM 636 C CA . ASN A 1 80 ? -49.158 -7.640 63.195 1.00 66.06 80 ASN A CA 1
ATOM 637 C C . ASN A 1 80 ? -47.686 -7.459 62.779 1.00 66.06 80 ASN A C 1
ATOM 639 O O . ASN A 1 80 ? -47.357 -6.521 62.053 1.00 66.06 80 ASN A O 1
ATOM 643 N N . SER A 1 81 ? -46.797 -8.363 63.198 1.00 64.25 81 SER A N 1
ATOM 644 C CA . SER A 1 81 ? -45.385 -8.374 62.800 1.00 64.25 81 SER A CA 1
ATOM 645 C C . SER A 1 81 ? -45.206 -8.869 61.364 1.00 64.25 81 SER A C 1
ATOM 647 O O . SER A 1 81 ? -44.355 -8.346 60.647 1.00 64.25 81 SER A O 1
ATOM 649 N N . TRP A 1 82 ? -46.047 -9.809 60.917 1.00 60.66 82 TRP A N 1
ATOM 650 C CA . TRP A 1 82 ? -46.044 -10.306 59.540 1.00 60.66 82 TRP A CA 1
ATOM 651 C C . TRP A 1 82 ? -46.414 -9.219 58.526 1.00 60.66 82 TRP A C 1
ATOM 653 O O . TRP A 1 82 ? -45.685 -9.011 57.561 1.00 60.66 82 TRP A O 1
ATOM 663 N N . ASN A 1 83 ? -47.495 -8.468 58.764 1.00 72.69 83 ASN A N 1
ATOM 664 C CA . ASN A 1 83 ? -47.917 -7.405 57.844 1.00 72.69 83 ASN A CA 1
ATOM 665 C C . ASN A 1 83 ? -46.872 -6.283 57.729 1.00 72.69 83 ASN A C 1
ATOM 667 O O . ASN A 1 83 ? -46.631 -5.773 56.636 1.00 72.69 83 ASN A O 1
ATOM 671 N N . ARG A 1 84 ? -46.206 -5.935 58.840 1.00 68.62 84 ARG A N 1
ATOM 672 C CA . ARG A 1 84 ? -45.126 -4.938 58.838 1.00 68.62 84 ARG A CA 1
ATOM 673 C C . ARG A 1 84 ? -43.887 -5.440 58.087 1.00 68.62 84 ARG A C 1
ATOM 675 O O . ARG A 1 84 ? -43.304 -4.675 57.328 1.00 68.62 84 ARG A O 1
ATOM 682 N N . PHE A 1 85 ? -43.513 -6.710 58.260 1.00 63.66 85 PHE A N 1
ATOM 683 C CA . PHE A 1 85 ? -42.418 -7.328 57.507 1.00 63.66 85 PHE A CA 1
ATOM 684 C C . PHE A 1 85 ? -42.731 -7.406 56.010 1.00 63.66 85 PHE A C 1
ATOM 686 O O . PHE A 1 85 ? -41.895 -7.027 55.201 1.00 63.66 85 PHE A O 1
ATOM 693 N N . LYS A 1 86 ? -43.944 -7.836 55.642 1.00 66.56 86 LYS A N 1
ATOM 694 C CA . LYS A 1 86 ? -44.387 -7.920 54.247 1.00 66.56 86 LYS A CA 1
ATOM 695 C C . LYS A 1 86 ? -44.320 -6.557 53.554 1.00 66.56 86 LYS A C 1
ATOM 697 O O . LYS A 1 86 ? -43.687 -6.455 52.513 1.00 66.56 86 LYS A O 1
ATOM 702 N N . SER A 1 87 ? -44.893 -5.520 54.167 1.00 71.25 87 SER A N 1
ATOM 703 C CA . SER A 1 87 ? -44.872 -4.160 53.612 1.00 71.25 87 SER A CA 1
ATOM 704 C C . SER A 1 87 ? -43.453 -3.593 53.498 1.00 71.25 87 SER A C 1
ATOM 706 O O . SER A 1 87 ? -43.131 -2.962 52.496 1.00 71.25 87 SER A O 1
ATOM 708 N N . TRP A 1 88 ? -42.585 -3.848 54.484 1.00 74.94 88 TRP A N 1
ATOM 709 C CA . TRP A 1 88 ? -41.175 -3.459 54.407 1.00 74.94 88 TRP A CA 1
ATOM 710 C C . TRP A 1 88 ? -40.433 -4.204 53.289 1.00 74.94 88 TRP A C 1
ATOM 712 O O . TRP A 1 88 ? -39.681 -3.587 52.544 1.00 74.94 88 TRP A O 1
ATOM 722 N N . ASN A 1 89 ? -40.668 -5.511 53.148 1.00 63.41 89 ASN A N 1
ATOM 723 C CA . ASN A 1 89 ? -40.026 -6.338 52.131 1.00 63.41 89 ASN A CA 1
ATOM 724 C C . ASN A 1 89 ? -40.469 -5.943 50.716 1.00 63.41 89 ASN A C 1
ATOM 726 O O . ASN A 1 89 ? -39.639 -5.887 49.821 1.00 63.41 89 ASN A O 1
ATOM 730 N N . GLU A 1 90 ? -41.753 -5.637 50.518 1.00 70.38 90 GLU A N 1
ATOM 731 C CA . GLU A 1 90 ? -42.278 -5.128 49.244 1.00 70.38 90 GLU A CA 1
ATOM 732 C C . GLU A 1 90 ? -41.627 -3.786 48.872 1.00 70.38 90 GLU A C 1
ATOM 734 O O . GLU A 1 90 ? -41.057 -3.677 47.789 1.00 70.38 90 GLU A O 1
ATOM 739 N N . ALA A 1 91 ? -41.600 -2.813 49.791 1.00 67.94 91 ALA A N 1
ATOM 740 C CA . ALA A 1 91 ? -40.971 -1.511 49.548 1.00 67.94 91 ALA A CA 1
ATOM 741 C C . ALA A 1 91 ? -39.458 -1.616 49.275 1.00 67.94 91 ALA A C 1
ATOM 743 O O . ALA A 1 91 ? -38.931 -0.951 48.387 1.00 67.94 91 ALA A O 1
ATOM 744 N N . TYR A 1 92 ? -38.757 -2.478 50.013 1.00 62.91 92 TYR A N 1
ATOM 745 C CA . TYR A 1 92 ? -37.324 -2.701 49.836 1.00 62.91 92 TYR A CA 1
ATOM 746 C C . TYR A 1 92 ? -37.002 -3.413 48.510 1.00 62.91 92 TYR A C 1
ATOM 748 O O . TYR A 1 92 ? -36.038 -3.049 47.839 1.00 62.91 92 TYR A O 1
ATOM 756 N N . CYS A 1 93 ? -37.813 -4.390 48.085 1.00 61.84 93 CYS A N 1
ATOM 757 C CA . CYS A 1 93 ? -37.672 -5.008 46.764 1.00 61.84 93 CYS A CA 1
ATOM 758 C C . CYS A 1 93 ? -37.880 -3.989 45.633 1.00 61.84 93 CYS A C 1
ATOM 760 O O . CYS A 1 93 ? -37.105 -3.989 44.681 1.00 61.84 93 CYS A O 1
ATOM 762 N N . GLU A 1 94 ? -38.874 -3.102 45.746 1.00 73.50 94 GLU A N 1
ATOM 763 C CA . GLU A 1 94 ? -39.103 -2.034 44.763 1.00 73.50 94 GLU A CA 1
ATOM 764 C C . GLU A 1 94 ? -37.925 -1.049 44.679 1.00 73.50 94 GLU A C 1
ATOM 766 O O . GLU A 1 94 ? -37.528 -0.658 43.580 1.00 73.50 94 GLU A O 1
ATOM 771 N N . GLU A 1 95 ? -37.335 -0.678 45.818 1.00 74.06 95 GLU A N 1
ATOM 772 C CA . GLU A 1 95 ? -36.165 0.206 45.884 1.00 74.06 95 GLU A CA 1
ATOM 773 C C . GLU A 1 95 ? -34.923 -0.434 45.240 1.00 74.06 95 GLU A C 1
ATOM 775 O O . GLU A 1 95 ? -34.279 0.188 44.394 1.00 74.06 95 GLU A O 1
ATOM 780 N N . ILE A 1 96 ? -34.633 -1.702 45.559 1.00 68.00 96 ILE A N 1
ATOM 781 C CA . ILE A 1 96 ? -33.520 -2.456 44.957 1.00 68.00 96 ILE A CA 1
ATOM 782 C C . ILE A 1 96 ? -33.723 -2.636 43.448 1.00 68.00 96 ILE A C 1
ATOM 784 O O . ILE A 1 96 ? -32.766 -2.503 42.679 1.00 68.00 96 ILE A O 1
ATOM 788 N N . ASP A 1 97 ? -34.953 -2.904 43.004 1.00 76.94 97 ASP A N 1
ATOM 789 C CA . ASP A 1 97 ? -35.281 -3.004 41.581 1.00 76.94 97 ASP A CA 1
ATOM 790 C C . ASP A 1 97 ? -35.096 -1.659 40.869 1.00 76.94 97 ASP A C 1
ATOM 792 O O . ASP A 1 97 ? -34.613 -1.624 39.735 1.00 76.94 97 ASP A O 1
ATOM 796 N N . ALA A 1 98 ? -35.453 -0.544 41.511 1.00 80.75 98 ALA A N 1
ATOM 797 C CA . ALA A 1 98 ? -35.259 0.795 40.964 1.00 80.75 98 ALA A CA 1
ATOM 798 C C . ALA A 1 98 ? -33.770 1.169 40.865 1.00 80.75 98 ALA A C 1
ATOM 800 O O . ALA A 1 98 ? -33.333 1.655 39.819 1.00 80.75 98 ALA A O 1
ATOM 801 N N . GLU A 1 99 ? -32.982 0.903 41.909 1.00 78.38 99 GLU A N 1
ATOM 802 C CA . GLU A 1 99 ? -31.542 1.174 41.928 1.00 78.38 99 GLU A CA 1
ATOM 803 C C . GLU A 1 99 ? -30.794 0.300 40.912 1.00 78.38 99 GLU A C 1
ATOM 805 O O . GLU A 1 99 ? -29.992 0.806 40.124 1.00 78.38 99 GLU A O 1
ATOM 810 N N . SER A 1 100 ? -31.132 -0.992 40.840 1.00 77.19 100 SER A N 1
ATOM 811 C CA . SER A 1 100 ? -30.559 -1.920 39.857 1.00 77.19 100 SER A CA 1
ATOM 812 C C . SER A 1 100 ? -30.889 -1.497 38.426 1.00 77.19 100 SER A C 1
ATOM 814 O O . SER A 1 100 ? -30.008 -1.486 37.567 1.00 77.19 100 SER A O 1
ATOM 816 N N . LYS A 1 101 ? -32.140 -1.095 38.156 1.00 74.75 101 LYS A N 1
ATOM 817 C CA . LYS A 1 101 ? -32.537 -0.558 36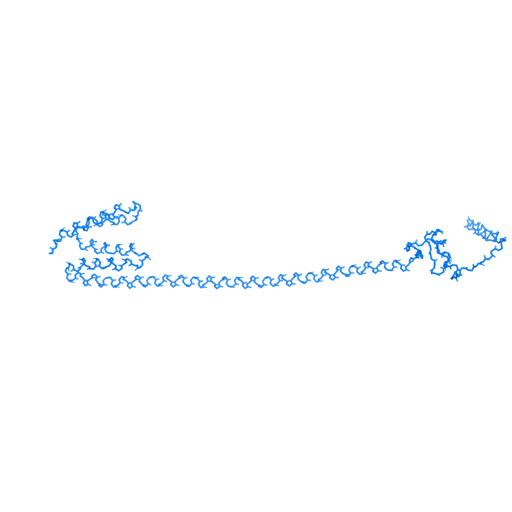.844 1.00 74.75 101 LYS A CA 1
ATOM 818 C C . LYS A 1 101 ? -31.744 0.695 36.496 1.00 74.75 101 LYS A C 1
ATOM 820 O O . LYS A 1 101 ? -31.235 0.781 35.384 1.00 74.75 101 LYS A O 1
ATOM 825 N N . LYS A 1 102 ? -31.616 1.642 37.430 1.00 87.69 102 LYS A N 1
ATOM 826 C CA . LYS A 1 102 ? -30.841 2.871 37.226 1.00 87.69 102 LYS A CA 1
ATOM 827 C C . LYS A 1 102 ? -29.385 2.559 36.865 1.00 87.69 102 LYS A C 1
ATOM 829 O O . LYS A 1 102 ? -28.900 3.061 35.858 1.00 87.69 102 LYS A O 1
ATOM 834 N N . PHE A 1 103 ? -28.726 1.688 37.627 1.00 80.31 103 PHE A N 1
ATOM 835 C CA . PHE A 1 103 ? -27.346 1.279 37.360 1.00 80.31 103 PHE A CA 1
ATOM 836 C C . PHE A 1 103 ? -27.184 0.607 35.987 1.00 80.31 103 PHE A C 1
ATOM 838 O O . PHE A 1 103 ? -26.246 0.902 35.249 1.00 80.31 103 PHE A O 1
ATOM 845 N N . ILE A 1 104 ? -28.125 -0.265 35.610 1.00 67.50 104 ILE A N 1
ATOM 846 C CA . ILE A 1 104 ? -28.138 -0.906 34.291 1.00 67.50 104 ILE A CA 1
ATOM 847 C C . ILE A 1 104 ? -28.254 0.143 33.175 1.00 67.50 104 ILE A C 1
ATOM 849 O O . ILE A 1 104 ? -27.494 0.075 32.210 1.00 67.50 104 ILE A O 1
ATOM 853 N N . TYR A 1 105 ? -29.153 1.125 33.306 1.00 80.19 105 TYR A N 1
ATOM 854 C CA . TYR A 1 105 ? -29.282 2.208 32.324 1.00 80.19 105 TYR A CA 1
ATOM 855 C C . TYR A 1 105 ? -28.002 3.045 32.208 1.00 80.19 105 TYR A C 1
ATOM 857 O O . TYR A 1 105 ? -27.566 3.312 31.094 1.00 80.19 105 TYR A O 1
ATOM 865 N N . GLU A 1 106 ? -27.350 3.381 33.323 1.00 90.06 106 GLU A N 1
ATOM 866 C CA . GLU A 1 106 ? -26.075 4.115 33.309 1.00 90.06 106 GLU A CA 1
ATOM 867 C C . GLU A 1 106 ? -24.965 3.342 32.571 1.00 90.06 106 GLU A C 1
ATOM 869 O O . GLU A 1 106 ? -24.184 3.938 31.822 1.00 90.06 106 GLU A O 1
ATOM 874 N N . ILE A 1 107 ? -24.903 2.013 32.732 1.00 81.06 107 ILE A N 1
ATOM 875 C CA . ILE A 1 107 ? -23.972 1.162 31.974 1.00 81.06 107 ILE A CA 1
ATOM 876 C C . ILE A 1 107 ? -24.315 1.170 30.484 1.00 81.06 107 ILE A C 1
ATOM 878 O O . ILE A 1 107 ? -23.407 1.315 29.666 1.00 81.06 107 ILE A O 1
ATOM 882 N N . TYR A 1 108 ? -25.593 1.021 30.123 1.00 73.06 108 TYR A N 1
ATOM 883 C CA . TYR A 1 108 ? -26.016 1.033 28.720 1.00 73.06 108 TYR A CA 1
ATOM 884 C C . TYR A 1 108 ? -25.690 2.363 28.036 1.00 73.06 108 TYR A C 1
ATOM 886 O O . TYR A 1 108 ? -25.085 2.350 26.969 1.00 73.06 108 TYR A O 1
ATOM 894 N N . GLU A 1 109 ? -25.993 3.501 28.666 1.00 88.31 109 GLU A N 1
ATOM 895 C CA . GLU A 1 109 ? -25.665 4.829 28.125 1.00 88.31 109 GLU A CA 1
ATOM 896 C C . GLU A 1 109 ? -24.153 5.049 27.987 1.00 88.31 109 GLU A C 1
ATOM 898 O O . GLU A 1 109 ? -23.684 5.764 27.098 1.00 88.31 109 GLU A O 1
ATOM 903 N N . LYS A 1 110 ? -23.352 4.475 28.892 1.00 90.94 110 LYS A N 1
ATOM 904 C CA . LYS A 1 110 ? -21.894 4.509 28.759 1.00 90.94 110 LYS A CA 1
ATOM 905 C C . LYS A 1 110 ? -21.433 3.667 27.569 1.00 90.94 110 LYS A C 1
ATOM 907 O O . LYS A 1 110 ? -20.663 4.165 26.757 1.00 90.94 110 LYS A O 1
ATOM 912 N N . LEU A 1 111 ? -21.931 2.437 27.448 1.00 75.94 111 LEU A N 1
ATOM 913 C CA . LEU A 1 111 ? -21.578 1.532 26.356 1.00 75.94 111 LEU A CA 1
ATOM 914 C C . LEU A 1 111 ? -21.966 2.113 24.990 1.00 75.94 111 LEU A C 1
ATOM 916 O O . LEU A 1 111 ? -21.187 2.027 24.050 1.00 75.94 111 LEU A O 1
ATOM 920 N N . GLU A 1 112 ? -23.138 2.740 24.888 1.00 85.38 112 GLU A N 1
ATOM 921 C CA . GLU A 1 112 ? -23.598 3.389 23.659 1.00 85.38 112 GLU A CA 1
ATOM 922 C C . GLU A 1 112 ? -22.669 4.537 23.238 1.00 85.38 112 GLU A C 1
ATOM 924 O O . GLU A 1 112 ? -22.270 4.614 22.076 1.00 85.38 112 GLU A O 1
ATOM 929 N N . ARG A 1 113 ? -22.246 5.383 24.190 1.00 92.00 113 ARG A N 1
ATOM 930 C CA . ARG A 1 113 ? -21.267 6.452 23.929 1.00 92.00 113 ARG A CA 1
ATOM 931 C C . ARG A 1 113 ? -19.907 5.911 23.502 1.00 92.00 113 ARG A C 1
ATOM 933 O O . ARG A 1 113 ? -19.321 6.450 22.566 1.00 92.00 113 ARG A O 1
ATOM 940 N N . ASP A 1 114 ? -19.421 4.869 24.173 1.00 82.19 114 ASP A N 1
ATOM 941 C CA . ASP A 1 114 ? -18.138 4.244 23.845 1.00 82.19 114 ASP A CA 1
ATOM 942 C C . ASP A 1 114 ? -18.190 3.632 22.427 1.00 82.19 114 ASP A C 1
ATOM 944 O O . ASP A 1 114 ? -17.288 3.863 21.623 1.00 82.19 114 ASP A O 1
ATOM 948 N N . CYS A 1 115 ? -19.290 2.958 22.063 1.00 75.44 115 CYS A N 1
ATOM 949 C CA . CYS A 1 115 ? -19.490 2.417 20.715 1.00 75.44 115 CYS A CA 1
ATOM 950 C C . CYS A 1 115 ? -19.548 3.498 19.624 1.00 75.44 115 CYS A C 1
ATOM 952 O O . CYS A 1 115 ? -18.960 3.312 18.557 1.00 75.44 115 CYS A O 1
ATOM 954 N N . GLU A 1 116 ? -20.239 4.616 19.859 1.00 87.94 116 GLU A N 1
ATOM 955 C CA . GLU A 1 116 ? -20.306 5.714 18.882 1.00 87.94 116 GLU A CA 1
ATOM 956 C C . GLU A 1 116 ? -18.930 6.369 18.685 1.00 87.94 116 GLU A C 1
ATOM 958 O O . GLU A 1 116 ? -18.528 6.664 17.557 1.00 87.94 116 GLU A O 1
ATOM 963 N N . MET A 1 117 ? -18.171 6.544 19.770 1.00 92.25 117 MET A N 1
ATOM 964 C CA . MET A 1 117 ? -16.812 7.080 19.716 1.00 92.25 117 MET A CA 1
ATOM 965 C C . MET A 1 117 ? -15.874 6.161 18.920 1.00 92.25 117 MET A C 1
ATOM 967 O O . MET A 1 117 ? -15.148 6.643 18.049 1.00 92.25 117 MET A O 1
ATOM 971 N N . ASP A 1 118 ? -15.927 4.848 19.157 1.00 86.56 118 ASP A N 1
ATOM 972 C CA . ASP A 1 118 ? -15.139 3.864 18.407 1.00 86.56 118 ASP A CA 1
ATOM 973 C C . ASP A 1 118 ? -15.516 3.848 16.918 1.00 86.56 118 ASP A C 1
ATOM 975 O O . ASP A 1 118 ? -14.649 3.763 16.042 1.00 86.56 118 ASP A O 1
ATOM 979 N N . PHE A 1 119 ? -16.808 3.978 16.604 1.00 83.06 119 PHE A N 1
ATOM 980 C CA . PHE A 1 119 ? -17.279 4.053 15.224 1.00 83.06 119 PHE A CA 1
ATOM 98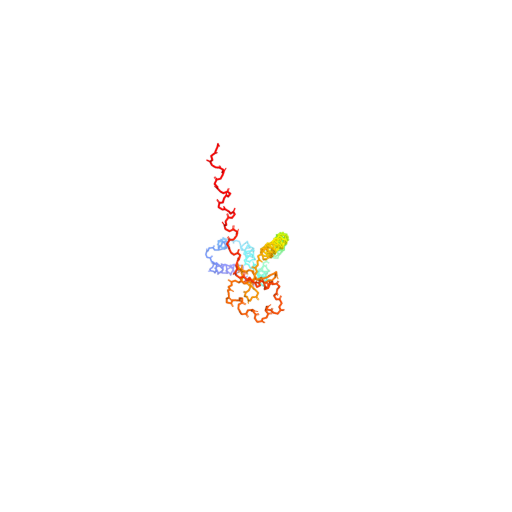1 C C . PHE A 1 119 ? -16.782 5.316 14.512 1.00 83.06 119 PHE A C 1
ATOM 983 O O . PHE A 1 119 ? -16.373 5.251 13.347 1.00 83.06 119 PHE A O 1
ATOM 990 N N . GLN A 1 120 ? -16.772 6.458 15.202 1.00 93.31 120 GLN A N 1
ATOM 991 C CA . GLN A 1 120 ? -16.238 7.701 14.654 1.00 93.31 120 GLN A CA 1
ATOM 992 C C . GLN A 1 120 ? -14.723 7.615 14.435 1.00 93.31 120 GLN A C 1
ATOM 994 O O . GLN A 1 120 ? -14.245 7.954 13.354 1.00 93.31 120 GLN A O 1
ATOM 999 N N . LEU A 1 121 ? -13.984 7.069 15.401 1.00 94.75 121 LEU A N 1
ATOM 1000 C CA . LEU A 1 121 ? -12.547 6.841 15.271 1.00 94.75 121 LEU A CA 1
ATOM 1001 C C . LEU A 1 121 ? -12.224 5.940 14.068 1.00 94.75 121 LEU A C 1
ATOM 1003 O O . LEU A 1 121 ? -11.308 6.219 13.296 1.00 94.75 121 LEU A O 1
ATOM 1007 N N . MET A 1 122 ? -13.013 4.884 13.856 1.00 91.31 122 MET A N 1
ATOM 1008 C CA . MET A 1 122 ? -12.860 4.003 12.698 1.00 91.31 122 M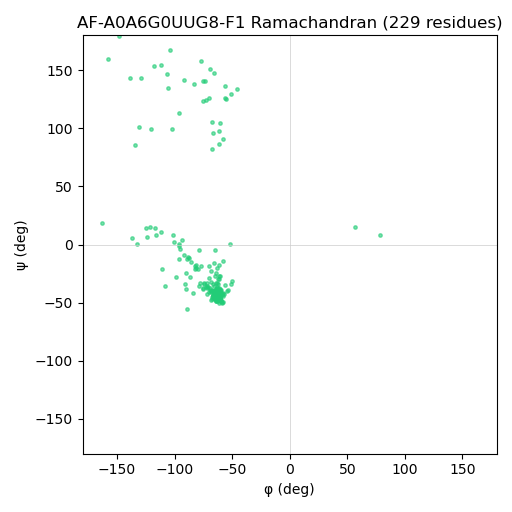ET A CA 1
ATOM 1009 C C . MET A 1 122 ? -13.080 4.745 11.370 1.00 91.31 122 MET A C 1
ATOM 1011 O O . MET A 1 122 ? -12.332 4.527 10.416 1.00 91.31 122 MET A O 1
ATOM 1015 N N . LYS A 1 123 ? -14.074 5.640 11.286 1.00 95.06 123 LYS A N 1
ATOM 1016 C CA . LYS A 1 123 ? -14.289 6.474 10.089 1.00 95.06 123 LYS A CA 1
ATOM 1017 C C . LYS A 1 123 ? -13.093 7.376 9.802 1.00 95.06 123 LYS A C 1
ATOM 1019 O O . LYS A 1 123 ? -12.685 7.474 8.644 1.00 95.06 123 LYS A O 1
ATOM 1024 N N . ASP A 1 124 ? -12.534 7.997 10.835 1.00 97.81 124 ASP A N 1
ATOM 1025 C CA . ASP A 1 124 ? -11.385 8.891 10.702 1.00 97.81 124 ASP A CA 1
ATOM 1026 C C . ASP A 1 124 ? -10.158 8.116 10.192 1.00 97.81 124 ASP A C 1
ATOM 1028 O O . ASP A 1 124 ? -9.520 8.535 9.223 1.00 97.81 124 ASP A O 1
ATOM 1032 N N . TYR A 1 125 ? -9.909 6.914 10.730 1.00 97.25 125 TYR A N 1
ATOM 1033 C CA . TYR A 1 125 ? -8.859 6.023 10.226 1.00 97.25 125 TYR A CA 1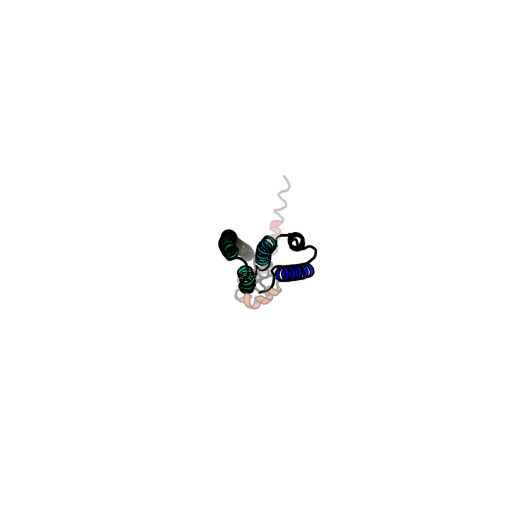
ATOM 1034 C C . TYR A 1 125 ? -9.075 5.599 8.771 1.00 97.25 125 TYR A C 1
ATOM 1036 O O . TYR A 1 125 ? -8.122 5.573 7.990 1.00 97.25 125 TYR A O 1
ATOM 1044 N N . MET A 1 126 ? -10.309 5.277 8.367 1.00 95.38 126 MET A N 1
ATOM 1045 C CA . MET A 1 126 ? -10.593 4.932 6.968 1.00 95.38 126 MET A CA 1
ATOM 1046 C C . MET A 1 126 ? -10.337 6.113 6.024 1.00 95.38 126 MET A C 1
ATOM 1048 O O . MET A 1 126 ? -9.833 5.915 4.915 1.00 95.38 126 MET A O 1
ATOM 1052 N N . ALA A 1 127 ? -10.662 7.337 6.446 1.00 97.81 127 ALA A N 1
ATOM 1053 C CA . ALA A 1 127 ? -10.397 8.541 5.667 1.00 97.81 127 ALA A CA 1
ATOM 1054 C C . ALA A 1 127 ? -8.889 8.808 5.524 1.00 97.81 127 ALA A C 1
ATOM 1056 O O . ALA A 1 127 ? -8.417 9.092 4.420 1.00 97.81 127 ALA A O 1
ATOM 1057 N N . GLU A 1 128 ? -8.124 8.657 6.608 1.00 98.06 128 GLU A N 1
ATOM 1058 C CA . GLU A 1 128 ? -6.664 8.783 6.590 1.00 98.06 128 GLU A CA 1
ATOM 1059 C C . GLU A 1 128 ? -6.019 7.723 5.688 1.00 98.06 128 GLU A C 1
ATOM 1061 O O . GLU A 1 128 ? -5.204 8.052 4.824 1.00 98.06 128 GLU A O 1
ATOM 1066 N N . PHE A 1 129 ? -6.442 6.461 5.816 1.00 97.50 129 PHE A N 1
ATOM 1067 C CA . PHE A 1 129 ? -5.936 5.364 4.994 1.00 97.50 129 PHE A CA 1
ATOM 1068 C C . PHE A 1 129 ? -6.195 5.602 3.504 1.00 97.50 129 PHE A C 1
ATOM 1070 O O . PHE A 1 129 ? -5.308 5.396 2.675 1.00 97.50 129 PHE A O 1
ATOM 1077 N N . LYS A 1 130 ? -7.392 6.087 3.157 1.00 98.00 130 LYS A N 1
ATOM 1078 C CA . LYS A 1 130 ? -7.736 6.436 1.777 1.00 98.00 130 LYS A CA 1
ATOM 1079 C C . LYS A 1 130 ? -6.835 7.549 1.232 1.00 98.00 130 LYS A C 1
ATOM 1081 O O . LYS A 1 130 ? -6.297 7.405 0.138 1.00 98.00 130 LYS A O 1
ATOM 1086 N N . SER A 1 131 ? -6.624 8.617 2.003 1.00 97.88 131 SER A N 1
ATOM 1087 C CA . SER A 1 131 ? -5.721 9.715 1.625 1.00 97.88 131 SER A CA 1
ATOM 1088 C C . SER A 1 131 ? -4.282 9.230 1.419 1.00 97.88 131 SER A C 1
ATOM 1090 O O . SER A 1 131 ? -3.628 9.594 0.441 1.00 97.88 131 SER A O 1
ATOM 1092 N N . LEU A 1 132 ? -3.790 8.356 2.303 1.00 97.38 132 LEU A N 1
ATOM 1093 C CA . LEU A 1 132 ? -2.457 7.772 2.177 1.00 97.38 132 LEU A CA 1
ATOM 1094 C C . LEU A 1 132 ? -2.333 6.902 0.919 1.00 97.38 132 LEU A C 1
ATOM 1096 O O . LEU A 1 132 ? -1.323 6.975 0.219 1.00 97.38 132 LEU A O 1
ATOM 1100 N N . HIS A 1 133 ? -3.358 6.106 0.611 1.00 96.69 133 HIS A N 1
ATOM 1101 C CA . HIS A 1 133 ? -3.388 5.278 -0.592 1.00 96.69 133 HIS A CA 1
ATOM 1102 C C . HIS A 1 133 ? -3.300 6.129 -1.865 1.00 96.69 133 HIS A C 1
ATOM 1104 O O . HIS A 1 133 ? -2.452 5.872 -2.718 1.00 96.69 133 HIS A O 1
ATOM 1110 N N . GLU A 1 134 ? -4.103 7.192 -1.955 1.00 96.69 134 GLU A N 1
ATOM 1111 C CA . GLU A 1 134 ? -4.087 8.130 -3.085 1.00 96.69 134 GLU A CA 1
ATOM 1112 C C . GLU A 1 134 ? -2.709 8.803 -3.249 1.00 96.69 134 GLU A C 1
ATOM 1114 O O . GLU A 1 134 ? -2.209 8.944 -4.368 1.00 96.69 134 GLU A O 1
ATOM 1119 N N . GLN A 1 135 ? -2.041 9.155 -2.145 1.00 95.94 135 GLN A N 1
ATOM 1120 C CA . GLN A 1 135 ? -0.680 9.704 -2.181 1.00 95.94 135 GLN A CA 1
ATOM 1121 C C . GLN A 1 135 ? 0.353 8.689 -2.685 1.00 95.94 135 GLN A C 1
ATOM 1123 O O . GLN A 1 135 ? 1.224 9.044 -3.482 1.00 95.94 135 GLN A O 1
ATOM 1128 N N . ILE A 1 136 ? 0.275 7.429 -2.242 1.00 95.50 136 ILE A N 1
ATOM 1129 C CA . ILE A 1 136 ? 1.183 6.364 -2.692 1.00 95.50 136 ILE A CA 1
ATOM 1130 C C . ILE A 1 136 ? 1.005 6.114 -4.191 1.00 95.50 136 ILE A C 1
ATOM 1132 O O . ILE A 1 136 ? 1.996 6.049 -4.922 1.00 95.50 136 ILE A O 1
ATOM 1136 N N . GLU A 1 137 ? -0.235 6.010 -4.667 1.00 94.31 137 GLU A N 1
ATOM 1137 C CA . GLU A 1 137 ? -0.526 5.813 -6.088 1.00 94.31 137 GLU A CA 1
ATOM 1138 C C . GLU A 1 137 ? -0.044 6.994 -6.937 1.00 94.31 137 GLU A C 1
ATOM 1140 O O . GLU A 1 137 ? 0.622 6.788 -7.956 1.00 94.31 137 GLU A O 1
ATOM 1145 N N . GLY A 1 138 ? -0.290 8.229 -6.486 1.00 92.88 138 GLY A N 1
ATOM 1146 C CA . GLY A 1 138 ? 0.191 9.437 -7.157 1.00 92.88 138 GLY A CA 1
ATOM 1147 C C . GLY A 1 138 ? 1.719 9.498 -7.246 1.00 92.88 138 GLY A C 1
ATOM 1148 O O . GLY A 1 138 ? 2.277 9.734 -8.322 1.00 92.88 138 GLY A O 1
ATOM 1149 N N . ASN A 1 139 ? 2.413 9.215 -6.141 1.00 93.75 139 ASN A N 1
ATOM 1150 C CA . ASN A 1 139 ? 3.875 9.211 -6.090 1.00 93.75 139 ASN A CA 1
ATOM 1151 C C . ASN A 1 139 ? 4.479 8.109 -6.966 1.00 93.75 139 ASN A C 1
ATOM 1153 O O . ASN A 1 139 ? 5.444 8.357 -7.691 1.00 93.75 139 ASN A O 1
ATOM 1157 N N . ASN A 1 140 ? 3.895 6.909 -6.953 1.00 92.38 140 ASN A N 1
ATOM 1158 C CA . ASN A 1 140 ? 4.335 5.809 -7.806 1.00 92.38 140 ASN A CA 1
ATOM 1159 C C . ASN A 1 140 ? 4.132 6.134 -9.291 1.00 92.38 140 ASN A C 1
ATOM 1161 O O . ASN A 1 140 ? 5.024 5.876 -10.104 1.00 92.38 140 ASN A O 1
ATOM 1165 N N . GLY A 1 141 ? 3.004 6.750 -9.656 1.00 90.69 141 GLY A N 1
ATOM 1166 C CA . GLY A 1 141 ? 2.752 7.218 -11.020 1.00 90.69 141 GLY A CA 1
ATOM 1167 C C . GLY A 1 141 ? 3.786 8.248 -11.483 1.00 90.69 141 GLY A C 1
ATOM 1168 O O . GLY A 1 141 ? 4.385 8.102 -12.550 1.00 90.69 141 GLY A O 1
ATOM 1169 N N . ALA A 1 142 ? 4.075 9.254 -10.654 1.00 92.44 142 ALA A N 1
ATOM 1170 C CA . ALA A 1 142 ? 5.079 10.269 -10.968 1.00 92.44 142 ALA A CA 1
ATOM 1171 C C . ALA A 1 142 ? 6.500 9.683 -11.065 1.00 92.44 142 ALA A C 1
ATOM 1173 O O . ALA A 1 142 ? 7.252 10.007 -11.990 1.00 92.44 142 ALA A O 1
ATOM 1174 N N . PHE A 1 143 ? 6.868 8.789 -10.144 1.00 93.62 143 PHE A N 1
ATOM 1175 C CA . PHE A 1 143 ? 8.178 8.140 -10.132 1.00 93.62 143 PHE A CA 1
ATOM 1176 C C . PHE A 1 143 ? 8.390 7.257 -11.364 1.00 93.62 143 PHE A C 1
ATOM 1178 O O . PHE A 1 143 ? 9.422 7.362 -12.027 1.00 93.62 143 PHE A O 1
ATOM 1185 N N . THR A 1 144 ? 7.410 6.418 -11.705 1.00 92.44 144 THR A N 1
ATOM 1186 C CA . THR A 1 144 ? 7.486 5.535 -12.879 1.00 92.44 144 THR A CA 1
ATOM 1187 C C . THR A 1 144 ? 7.579 6.331 -14.178 1.00 92.44 144 THR A C 1
ATOM 1189 O O . THR A 1 144 ? 8.435 6.028 -15.011 1.00 92.44 144 THR A O 1
ATOM 1192 N N . ALA A 1 145 ? 6.787 7.399 -14.325 1.00 93.31 145 ALA A N 1
ATOM 1193 C CA . ALA A 1 145 ? 6.869 8.299 -15.474 1.00 93.31 145 ALA A CA 1
ATOM 1194 C C . ALA A 1 145 ? 8.244 8.981 -15.577 1.00 93.31 145 ALA A C 1
ATOM 1196 O O . ALA A 1 145 ? 8.853 8.998 -16.647 1.00 93.31 145 ALA A O 1
ATOM 1197 N N . SER A 1 146 ? 8.769 9.494 -14.460 1.00 95.19 146 SER A N 1
ATOM 1198 C CA . SER A 1 146 ? 10.096 10.117 -14.399 1.00 95.19 146 SER A CA 1
ATOM 1199 C C . SER A 1 146 ? 11.212 9.135 -14.772 1.00 95.19 146 SER A C 1
ATOM 1201 O O . SER A 1 146 ? 12.067 9.439 -15.609 1.00 95.19 146 SER A O 1
ATOM 1203 N N . TYR A 1 147 ? 11.174 7.919 -14.220 1.00 93.25 147 TYR A N 1
ATOM 1204 C CA . TYR A 1 147 ? 12.146 6.872 -14.522 1.00 93.25 147 TYR A CA 1
ATOM 1205 C C . TYR A 1 147 ? 12.109 6.472 -16.003 1.00 93.25 147 TYR A C 1
ATOM 1207 O O . TYR A 1 147 ? 13.157 6.392 -16.650 1.00 93.25 147 TYR A O 1
ATOM 1215 N N . HIS A 1 148 ? 10.909 6.279 -16.558 1.00 94.56 148 HIS A N 1
ATOM 1216 C CA . HIS A 1 148 ? 10.716 5.958 -17.969 1.00 94.56 148 HIS A CA 1
ATOM 1217 C C . HIS A 1 148 ? 11.251 7.069 -18.882 1.00 94.56 148 HIS A C 1
ATOM 1219 O O . HIS A 1 148 ? 12.042 6.795 -19.786 1.00 94.56 148 HIS A O 1
ATOM 1225 N N . ASN A 1 149 ? 10.905 8.329 -18.605 1.00 95.81 149 ASN A N 1
ATOM 1226 C CA . ASN A 1 149 ? 11.377 9.476 -19.382 1.00 95.81 149 ASN A CA 1
ATOM 1227 C C . ASN A 1 149 ? 12.901 9.626 -19.308 1.00 95.81 149 ASN A C 1
ATOM 1229 O O . ASN A 1 149 ? 13.549 9.787 -20.340 1.00 95.81 149 ASN A O 1
ATOM 1233 N N . SER A 1 150 ? 13.501 9.464 -18.126 1.00 95.88 150 SER A N 1
ATOM 1234 C CA . SER A 1 150 ? 14.962 9.459 -17.982 1.00 95.88 150 SER A CA 1
ATOM 1235 C C . SER A 1 150 ? 15.617 8.332 -18.793 1.00 95.88 150 SER A C 1
ATOM 1237 O O . SER A 1 150 ? 16.676 8.523 -19.402 1.00 95.88 150 SER A O 1
ATOM 1239 N N . GLY A 1 151 ? 14.989 7.153 -18.833 1.00 95.62 151 GLY A N 1
ATOM 1240 C CA . GLY A 1 151 ? 15.409 6.032 -19.672 1.00 95.62 151 GLY A CA 1
ATOM 1241 C C . GLY A 1 151 ? 15.376 6.377 -21.162 1.00 95.62 151 GLY A C 1
ATOM 1242 O O . GLY A 1 151 ? 16.374 6.171 -21.858 1.00 95.62 151 GLY A O 1
ATOM 1243 N N . LEU A 1 152 ? 14.273 6.967 -21.630 1.00 96.25 152 LEU A N 1
ATOM 1244 C CA . LEU A 1 152 ? 14.116 7.425 -23.012 1.00 96.25 152 LEU A CA 1
ATOM 1245 C C . LEU A 1 152 ? 15.142 8.497 -23.384 1.00 96.25 152 LEU A C 1
ATOM 1247 O O . LEU A 1 152 ? 15.780 8.390 -24.426 1.00 96.25 152 LEU A O 1
ATOM 1251 N N . GLU A 1 153 ? 15.382 9.485 -22.525 1.00 96.81 153 GLU A N 1
ATOM 1252 C CA . GLU A 1 153 ? 16.385 10.527 -22.767 1.00 96.81 153 GLU A CA 1
ATOM 1253 C C . GLU A 1 153 ? 17.806 9.960 -22.859 1.00 96.81 153 GLU 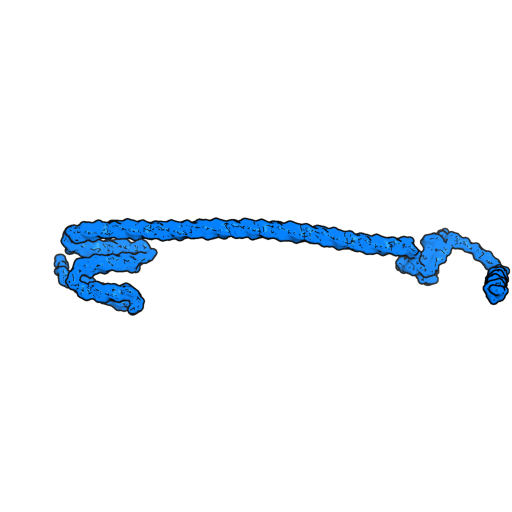A C 1
ATOM 1255 O O . GLU A 1 153 ? 18.610 10.384 -23.693 1.00 96.81 153 GLU A O 1
ATOM 1260 N N . LYS A 1 154 ? 18.154 8.997 -21.995 1.00 97.00 154 LYS A N 1
ATOM 1261 C CA . LYS A 1 154 ? 19.449 8.301 -22.064 1.00 97.00 154 LYS A CA 1
ATOM 1262 C C . LYS A 1 154 ? 19.567 7.493 -23.352 1.00 97.00 154 LYS A C 1
ATOM 1264 O O . LYS A 1 154 ? 20.627 7.506 -23.975 1.00 97.00 154 LYS A O 1
ATOM 1269 N N . HIS A 1 155 ? 18.501 6.802 -23.749 1.00 96.56 155 HIS A N 1
ATOM 1270 C CA . HIS A 1 155 ? 18.467 6.053 -24.998 1.00 96.56 155 HIS A CA 1
ATOM 1271 C C . HIS A 1 155 ? 18.625 6.983 -26.206 1.00 96.56 155 HIS A C 1
ATOM 1273 O O . HIS A 1 155 ? 19.507 6.757 -27.030 1.00 96.56 155 HIS A O 1
ATOM 1279 N N . GLN A 1 156 ? 17.866 8.079 -26.257 1.00 97.50 156 GLN A N 1
ATOM 1280 C CA . GLN A 1 156 ? 17.939 9.061 -27.334 1.00 97.50 156 GLN A CA 1
ATOM 1281 C C . GLN A 1 156 ? 19.343 9.658 -27.455 1.00 97.50 156 GLN A C 1
ATOM 1283 O O . GLN A 1 156 ? 19.872 9.757 -28.558 1.00 97.50 156 GLN A O 1
ATOM 1288 N N . ARG A 1 157 ? 19.994 9.988 -26.331 1.00 96.19 157 ARG A N 1
ATOM 1289 C CA . ARG A 1 157 ? 21.389 10.457 -26.336 1.00 96.19 157 ARG A CA 1
ATOM 1290 C C . ARG A 1 157 ? 22.342 9.445 -26.968 1.00 96.19 157 ARG A C 1
ATOM 1292 O O . ARG A 1 157 ? 23.162 9.837 -27.792 1.00 96.19 157 ARG A O 1
ATOM 1299 N N . LYS A 1 158 ? 22.210 8.159 -26.632 1.00 95.44 158 LYS A N 1
ATOM 1300 C CA . LYS A 1 158 ? 23.017 7.091 -27.242 1.00 95.44 158 LYS A CA 1
ATOM 1301 C C . LYS A 1 158 ? 22.734 6.949 -28.736 1.00 95.44 158 LYS A C 1
ATOM 1303 O O . LYS A 1 158 ? 23.666 6.800 -29.511 1.00 95.44 158 LYS A O 1
ATOM 1308 N N . VAL A 1 159 ? 21.470 7.039 -29.150 1.00 96.19 159 VAL A N 1
ATOM 1309 C CA . VAL A 1 159 ? 21.088 7.000 -30.571 1.00 96.19 159 VAL A CA 1
ATOM 1310 C C . VAL A 1 159 ? 21.727 8.158 -31.339 1.00 96.19 159 VAL A C 1
ATOM 1312 O O . VAL A 1 159 ? 22.294 7.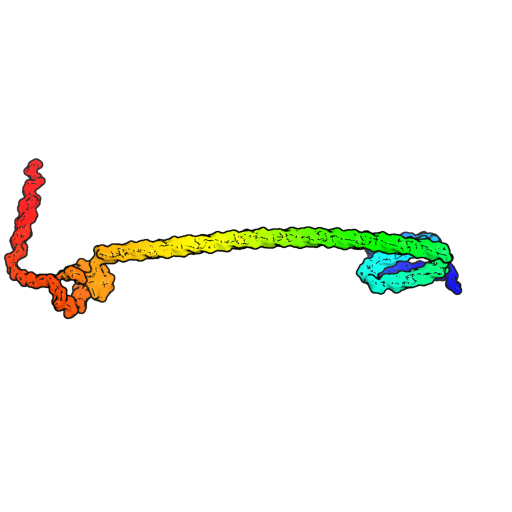938 -32.406 1.00 96.19 159 VAL A O 1
ATOM 1315 N N . GLU A 1 160 ? 21.685 9.377 -30.801 1.00 96.31 160 GLU A N 1
ATOM 1316 C CA . GLU A 1 160 ? 22.320 10.539 -31.433 1.00 96.31 160 GLU A CA 1
ATOM 1317 C C . GLU A 1 160 ? 23.851 10.427 -31.474 1.00 96.31 160 GLU A C 1
ATOM 1319 O O . GLU A 1 160 ? 24.468 10.818 -32.464 1.00 96.31 160 GLU A O 1
ATOM 1324 N N . GLU A 1 161 ? 24.479 9.848 -30.448 1.00 93.50 161 GLU A N 1
ATOM 1325 C CA . GLU A 1 161 ? 25.914 9.539 -30.469 1.00 93.50 161 GLU A CA 1
ATOM 1326 C C . GLU A 1 161 ? 26.258 8.505 -31.553 1.00 93.50 161 GLU A C 1
ATOM 1328 O O . GLU A 1 161 ? 27.225 8.689 -32.302 1.00 93.50 161 GLU A O 1
ATOM 1333 N N . CYS A 1 162 ? 25.433 7.463 -31.693 1.00 92.88 162 CYS A N 1
ATOM 1334 C CA . CYS A 1 162 ? 25.591 6.460 -32.739 1.00 92.88 162 CYS A CA 1
ATOM 1335 C C . CYS A 1 162 ? 25.434 7.070 -34.138 1.00 92.88 162 CYS A C 1
ATOM 1337 O O . CYS A 1 162 ? 26.247 6.818 -35.018 1.00 92.88 162 CYS A O 1
ATOM 1339 N N . LYS A 1 163 ? 24.450 7.945 -34.365 1.00 93.06 163 LYS A N 1
ATOM 1340 C CA . LYS A 1 163 ? 24.266 8.592 -35.678 1.00 93.06 163 LYS A CA 1
ATOM 1341 C C . LYS A 1 163 ? 25.466 9.440 -36.117 1.00 93.06 163 LYS A C 1
ATOM 1343 O O . LYS A 1 163 ? 25.661 9.638 -37.312 1.00 93.06 163 LYS A O 1
ATOM 1348 N N . ARG A 1 164 ? 26.249 9.964 -35.169 1.00 92.25 164 ARG A N 1
ATOM 1349 C CA . ARG A 1 164 ? 27.419 10.821 -35.439 1.00 92.25 164 ARG A CA 1
ATOM 1350 C C . ARG A 1 164 ? 28.719 10.043 -35.626 1.00 92.25 164 ARG A C 1
ATOM 1352 O O . ARG A 1 164 ? 29.708 10.632 -36.052 1.00 92.25 164 ARG A O 1
ATOM 1359 N N . SER A 1 165 ? 28.739 8.759 -35.281 1.00 93.00 165 SER A N 1
ATOM 1360 C CA . SER A 1 165 ? 29.940 7.926 -35.341 1.00 93.00 165 SER A CA 1
ATOM 1361 C C . SER A 1 165 ? 29.860 6.956 -36.517 1.00 93.00 165 SER A C 1
ATOM 1363 O O . SER A 1 165 ? 28.792 6.456 -36.857 1.00 93.00 165 SER A O 1
ATOM 1365 N N . LEU A 1 166 ? 31.003 6.647 -37.127 1.00 92.88 166 LEU A N 1
ATOM 1366 C CA . LEU A 1 166 ? 31.099 5.544 -38.078 1.00 92.88 166 LEU A CA 1
ATOM 1367 C C . LEU A 1 166 ? 31.302 4.233 -37.305 1.00 92.88 166 LEU A C 1
ATOM 1369 O O . LEU A 1 166 ? 32.089 4.189 -36.357 1.00 92.88 166 LEU A O 1
ATOM 1373 N N . TYR A 1 167 ? 30.623 3.166 -37.720 1.00 96.62 167 TYR A N 1
ATOM 1374 C CA . TYR A 1 167 ? 30.711 1.843 -37.096 1.00 96.62 167 TYR A CA 1
ATOM 1375 C C . TYR A 1 167 ? 31.249 0.801 -38.068 1.00 96.62 167 TYR A C 1
ATOM 1377 O O . TYR A 1 167 ? 31.174 0.958 -39.286 1.00 96.62 167 TYR A O 1
ATOM 1385 N N . CYS A 1 168 ? 31.864 -0.238 -37.511 1.00 97.25 168 CYS A N 1
ATOM 1386 C CA . CYS A 1 168 ? 32.439 -1.329 -38.267 1.00 97.25 168 CYS A CA 1
ATOM 1387 C C . CYS A 1 168 ? 31.346 -2.260 -38.787 1.00 97.25 168 CYS A C 1
ATOM 1389 O O . CYS A 1 168 ? 30.646 -2.872 -37.988 1.00 97.25 168 CYS A O 1
ATOM 1391 N N . ASN A 1 169 ? 31.302 -2.477 -40.102 1.00 96.25 169 ASN A N 1
ATOM 1392 C CA . ASN A 1 169 ? 30.307 -3.345 -40.750 1.00 96.25 169 ASN A CA 1
ATOM 1393 C C . ASN A 1 169 ? 30.404 -4.839 -40.375 1.00 96.25 169 ASN A C 1
ATOM 1395 O O . ASN A 1 169 ? 29.587 -5.637 -40.825 1.00 96.25 169 ASN A O 1
ATOM 1399 N N . VAL A 1 170 ? 31.410 -5.233 -39.589 1.00 97.00 170 VAL A N 1
ATOM 1400 C CA . VAL A 1 170 ? 31.648 -6.629 -39.190 1.00 97.00 170 VAL A CA 1
ATOM 1401 C C . VAL A 1 170 ? 31.332 -6.886 -37.722 1.00 97.00 170 VAL A C 1
ATOM 1403 O O . VAL A 1 170 ? 30.910 -7.988 -37.384 1.00 97.00 170 VAL A O 1
ATOM 1406 N N . CYS A 1 171 ? 31.598 -5.923 -36.839 1.00 96.81 171 CYS A N 1
ATOM 1407 C CA . CYS A 1 171 ? 31.561 -6.150 -35.392 1.00 96.81 171 CYS A CA 1
ATOM 1408 C C . CYS A 1 171 ? 30.893 -5.031 -34.587 1.00 96.81 171 CYS A C 1
ATOM 1410 O O . CYS A 1 171 ? 30.965 -5.066 -33.361 1.00 96.81 171 CYS A O 1
ATOM 1412 N N . ASP A 1 172 ? 30.307 -4.027 -35.249 1.00 96.38 172 ASP A N 1
ATOM 1413 C CA . ASP A 1 172 ? 29.590 -2.899 -34.636 1.00 96.38 172 ASP A CA 1
ATOM 1414 C C . ASP A 1 172 ? 30.402 -2.076 -33.618 1.00 96.38 172 ASP A C 1
ATOM 1416 O O . ASP A 1 172 ? 29.864 -1.258 -32.872 1.00 96.38 172 ASP A O 1
ATOM 1420 N N . GLN A 1 173 ? 31.726 -2.236 -33.595 1.00 96.38 173 GLN A N 1
ATOM 1421 C CA . GLN A 1 173 ? 32.618 -1.338 -32.867 1.00 96.38 173 GLN A CA 1
ATOM 1422 C C . GLN A 1 173 ? 32.814 -0.039 -33.646 1.00 96.38 173 GLN A C 1
ATOM 1424 O O . GLN A 1 173 ? 32.656 -0.006 -34.868 1.00 96.38 173 GLN A O 1
ATOM 1429 N N . ARG A 1 174 ? 33.206 1.038 -32.956 1.00 95.50 174 ARG A N 1
ATOM 1430 C CA . ARG A 1 174 ? 33.537 2.311 -33.610 1.00 95.50 174 ARG A CA 1
ATOM 1431 C C . ARG A 1 174 ? 34.610 2.073 -34.679 1.00 95.50 174 ARG A C 1
ATOM 1433 O O . ARG A 1 174 ? 35.661 1.497 -34.399 1.00 95.50 174 ARG A O 1
ATOM 1440 N N . ALA A 1 175 ? 34.327 2.493 -35.906 1.00 95.56 175 ALA A N 1
ATOM 1441 C CA . ALA A 1 175 ? 35.268 2.389 -37.007 1.00 95.56 175 ALA A CA 1
ATOM 1442 C C . ALA A 1 175 ? 36.384 3.428 -36.849 1.00 95.56 175 ALA A C 1
ATOM 1444 O O . ALA A 1 175 ? 36.134 4.568 -36.458 1.00 95.56 175 ALA A O 1
ATOM 1445 N N . LEU A 1 176 ? 37.608 3.024 -37.181 1.00 94.38 176 LEU A N 1
ATOM 1446 C CA . LEU A 1 176 ? 38.782 3.900 -37.211 1.00 94.38 176 LEU A CA 1
ATOM 1447 C C . LEU A 1 176 ? 39.087 4.367 -38.633 1.00 94.38 176 LEU A C 1
ATOM 1449 O O . LEU A 1 176 ? 39.633 5.448 -38.831 1.00 94.38 176 LEU A O 1
ATOM 1453 N N . VAL A 1 177 ? 38.719 3.550 -39.620 1.00 90.50 177 VAL A N 1
ATOM 1454 C CA . VAL A 1 177 ? 38.954 3.815 -41.035 1.00 90.50 177 VAL A CA 1
ATOM 1455 C C . VAL A 1 177 ? 37.666 3.643 -41.828 1.00 90.50 177 VAL A C 1
ATOM 1457 O O . VAL A 1 177 ? 36.848 2.764 -41.550 1.00 90.50 177 VAL A O 1
ATOM 1460 N N . MET A 1 178 ? 37.495 4.491 -42.836 1.00 94.12 178 MET A N 1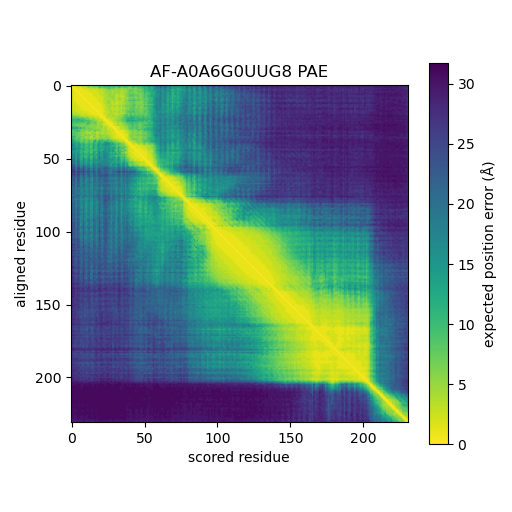
ATOM 1461 C CA . MET A 1 178 ? 36.416 4.405 -43.814 1.00 94.12 178 MET A CA 1
ATOM 1462 C C . MET A 1 178 ? 36.985 3.891 -45.139 1.00 94.12 178 MET A C 1
ATOM 1464 O O . MET A 1 178 ? 38.025 4.369 -45.592 1.00 94.12 178 MET A O 1
ATOM 1468 N N . CYS A 1 179 ? 36.306 2.933 -45.771 1.00 93.50 179 CYS A N 1
ATOM 1469 C CA . CYS A 1 179 ? 36.658 2.479 -47.116 1.00 93.50 179 CYS A CA 1
ATOM 1470 C C . CYS A 1 179 ? 35.942 3.313 -48.188 1.00 93.50 179 CYS A C 1
ATOM 1472 O O . CYS A 1 179 ? 36.600 3.930 -49.021 1.00 93.50 179 CYS A O 1
ATOM 1474 N N . CYS A 1 180 ? 34.613 3.393 -48.124 1.00 93.06 180 CYS A N 1
ATOM 1475 C CA . CYS A 1 180 ? 33.767 4.251 -48.958 1.00 93.06 180 CYS A CA 1
ATOM 1476 C C . CYS A 1 180 ? 32.524 4.692 -48.162 1.00 93.06 180 CYS A C 1
ATOM 1478 O O . CYS A 1 180 ? 32.368 4.311 -46.998 1.00 93.06 180 CYS A O 1
ATOM 1480 N N . PHE A 1 181 ? 31.636 5.493 -48.762 1.00 91.31 181 PHE A N 1
ATOM 1481 C CA . PHE A 1 181 ? 30.412 5.941 -48.086 1.00 91.31 181 PHE A CA 1
ATOM 1482 C C . PHE A 1 181 ? 29.589 4.737 -47.597 1.00 91.31 181 PHE A C 1
ATOM 1484 O O . PHE A 1 181 ? 29.300 3.824 -48.369 1.00 91.31 181 PHE A O 1
ATOM 1491 N N . GLY A 1 182 ? 29.254 4.719 -46.304 1.00 90.31 182 GLY A N 1
ATOM 1492 C CA . GLY A 1 182 ? 28.517 3.619 -45.672 1.00 90.31 182 GLY A CA 1
ATOM 1493 C C . GLY A 1 182 ? 29.337 2.361 -45.340 1.00 90.31 182 GLY A C 1
ATOM 1494 O O . GLY A 1 182 ? 28.750 1.356 -44.945 1.00 90.31 182 GLY A O 1
ATOM 1495 N N . ALA A 1 183 ? 30.670 2.381 -45.478 1.00 94.25 183 ALA A N 1
ATOM 1496 C CA . ALA A 1 183 ? 31.530 1.249 -45.119 1.00 94.25 183 ALA A CA 1
ATOM 1497 C C . ALA A 1 183 ? 32.721 1.668 -44.243 1.00 94.25 183 ALA A C 1
ATOM 1499 O O . ALA A 1 183 ? 33.729 2.184 -44.737 1.00 94.25 183 ALA A O 1
ATOM 1500 N N . GLY A 1 184 ? 32.601 1.415 -42.936 1.00 95.44 184 GLY A N 1
ATOM 1501 C CA . GLY A 1 184 ? 33.652 1.623 -41.941 1.00 95.44 184 GLY A CA 1
ATOM 1502 C C . GLY A 1 184 ? 34.190 0.318 -41.361 1.00 95.44 184 GLY A C 1
ATOM 1503 O O . GLY A 1 184 ? 33.484 -0.691 -41.315 1.00 95.44 184 GLY A O 1
ATOM 1504 N N . TYR A 1 185 ? 35.433 0.346 -40.875 1.00 96.38 185 TYR A N 1
ATOM 1505 C CA . TYR A 1 185 ? 36.073 -0.782 -40.195 1.00 96.38 185 TYR A CA 1
ATOM 1506 C C . TYR A 1 185 ? 36.872 -0.329 -38.969 1.00 96.38 185 TYR A C 1
ATOM 1508 O O . TYR A 1 185 ? 37.495 0.735 -38.969 1.00 96.38 185 TYR A O 1
ATOM 1516 N N . CYS A 1 186 ? 36.865 -1.136 -37.905 1.00 96.88 186 CYS A N 1
ATOM 1517 C CA . CYS A 1 186 ? 37.696 -0.889 -36.722 1.00 96.88 186 CYS A CA 1
ATOM 1518 C C . CYS A 1 186 ? 39.139 -1.398 -36.891 1.00 96.88 186 CYS A C 1
ATOM 1520 O O . CYS A 1 186 ? 40.022 -0.985 -36.151 1.00 96.88 186 CYS A O 1
ATOM 1522 N N . SER A 1 187 ? 39.383 -2.295 -37.852 1.00 96.38 187 SER A N 1
ATOM 1523 C CA . SER A 1 187 ? 40.696 -2.882 -38.135 1.00 96.38 187 SER A CA 1
ATOM 1524 C C . SER A 1 187 ? 40.771 -3.425 -39.562 1.00 96.38 187 SER A C 1
ATOM 1526 O O . SER A 1 187 ? 39.747 -3.761 -40.165 1.00 96.38 187 SER A O 1
ATOM 1528 N N . GLU A 1 188 ? 41.991 -3.591 -40.071 1.00 95.44 188 GLU A N 1
ATOM 1529 C CA . GLU A 1 188 ? 42.259 -4.247 -41.360 1.00 95.44 188 GLU A CA 1
ATOM 1530 C C . GLU A 1 188 ? 41.800 -5.711 -41.381 1.00 95.44 188 GLU A C 1
ATOM 1532 O O . GLU A 1 188 ? 41.369 -6.217 -42.416 1.00 95.44 188 GLU A O 1
ATOM 1537 N N . ILE A 1 189 ? 41.815 -6.383 -40.224 1.00 97.56 189 ILE A N 1
ATOM 1538 C CA . ILE A 1 189 ? 41.291 -7.746 -40.068 1.00 97.56 189 ILE A CA 1
ATOM 1539 C C . ILE A 1 189 ? 39.793 -7.766 -40.390 1.00 97.56 189 ILE A C 1
ATOM 1541 O O . ILE A 1 189 ? 39.331 -8.605 -41.164 1.00 97.56 189 ILE A O 1
ATOM 1545 N N . CYS A 1 190 ? 39.030 -6.818 -39.836 1.00 97.19 190 CYS A N 1
ATOM 1546 C CA . CYS A 1 190 ? 37.603 -6.694 -40.133 1.00 97.19 190 CYS A CA 1
ATOM 1547 C C . CYS A 1 190 ? 37.365 -6.303 -41.594 1.00 97.19 190 CYS A C 1
ATOM 1549 O O . CYS A 1 190 ? 36.486 -6.871 -42.233 1.00 97.19 190 CYS A O 1
ATOM 1551 N N . GLN A 1 191 ? 38.176 -5.402 -42.150 1.00 96.12 191 GLN A N 1
ATOM 1552 C CA . GLN A 1 191 ? 38.078 -5.038 -43.563 1.00 96.12 191 GLN A CA 1
ATOM 1553 C C . GLN A 1 191 ? 38.315 -6.239 -44.486 1.00 96.12 191 GLN A C 1
ATOM 1555 O O . GLN A 1 191 ? 37.524 -6.477 -45.391 1.00 96.12 191 GLN A O 1
ATOM 1560 N N . THR A 1 192 ? 39.364 -7.023 -44.237 1.00 96.06 192 THR A N 1
ATOM 1561 C CA . THR A 1 192 ? 39.699 -8.219 -45.026 1.00 96.06 192 THR A CA 1
ATOM 1562 C C . THR A 1 192 ? 38.602 -9.274 -44.918 1.00 96.06 192 THR A C 1
ATOM 1564 O O . THR A 1 192 ? 38.249 -9.909 -45.910 1.00 96.06 192 THR A O 1
ATOM 1567 N N . LYS A 1 193 ? 38.013 -9.430 -43.725 1.00 96.81 193 LYS A N 1
ATOM 1568 C CA . LYS A 1 193 ? 36.899 -10.353 -43.494 1.00 96.81 193 LYS A CA 1
ATOM 1569 C C . LYS A 1 193 ? 35.640 -9.953 -44.272 1.00 96.81 193 LYS A C 1
ATOM 1571 O O . LYS A 1 193 ? 35.009 -10.829 -44.856 1.00 96.81 193 LYS A O 1
ATOM 1576 N N . ASP A 1 194 ? 35.285 -8.666 -44.303 1.00 96.44 194 ASP A N 1
ATOM 1577 C CA . ASP A 1 194 ? 34.141 -8.183 -45.099 1.00 96.44 194 ASP A CA 1
ATOM 1578 C C . ASP A 1 194 ? 34.462 -8.087 -46.594 1.00 96.44 194 ASP A C 1
ATOM 1580 O O . ASP A 1 194 ? 33.551 -8.049 -47.415 1.00 96.44 194 ASP A O 1
ATOM 1584 N N . TRP A 1 195 ? 35.745 -8.057 -46.975 1.00 95.00 195 TRP A N 1
ATOM 1585 C CA . TRP A 1 195 ? 36.180 -7.750 -48.339 1.00 95.00 195 TRP A CA 1
ATOM 1586 C C . TRP A 1 195 ? 35.516 -8.630 -49.396 1.00 95.00 195 TRP A C 1
ATOM 1588 O O . TRP A 1 195 ? 35.108 -8.124 -50.439 1.00 95.00 195 TRP A O 1
ATOM 1598 N N . ILE A 1 196 ? 35.325 -9.919 -49.102 1.00 93.75 196 ILE A N 1
ATOM 1599 C CA . ILE A 1 196 ? 34.670 -10.874 -50.007 1.00 93.75 196 ILE A CA 1
ATOM 1600 C C . ILE A 1 196 ? 33.281 -10.370 -50.435 1.00 93.75 196 ILE A C 1
ATOM 1602 O O . ILE A 1 196 ? 32.921 -10.496 -51.606 1.00 93.75 196 ILE A O 1
ATOM 1606 N N . LEU A 1 197 ? 32.529 -9.768 -49.508 1.00 94.25 197 LEU A N 1
ATOM 1607 C CA . LEU A 1 197 ? 31.192 -9.215 -49.736 1.00 94.25 197 LEU A CA 1
ATOM 1608 C C . LEU A 1 197 ? 31.241 -7.746 -50.173 1.00 94.25 197 LEU A C 1
ATOM 1610 O O . LEU A 1 197 ? 30.455 -7.306 -51.011 1.00 94.25 197 LEU A O 1
ATOM 1614 N N . HIS A 1 198 ? 32.155 -6.966 -49.599 1.00 95.25 198 HIS A N 1
ATOM 1615 C CA . HIS A 1 198 ? 32.267 -5.535 -49.839 1.00 95.25 198 HIS A CA 1
ATOM 1616 C C . HIS A 1 198 ? 32.801 -5.200 -51.236 1.00 95.25 198 HIS A C 1
ATOM 1618 O O . HIS A 1 198 ? 32.314 -4.250 -51.846 1.00 95.25 198 HIS A O 1
ATOM 1624 N N . GLN A 1 199 ? 33.740 -5.984 -51.776 1.00 93.56 199 GLN A N 1
ATOM 1625 C CA . GLN A 1 199 ? 34.408 -5.698 -53.054 1.00 93.56 199 GLN A CA 1
ATOM 1626 C C . GLN A 1 199 ? 33.432 -5.517 -54.225 1.00 93.56 199 GLN A C 1
ATOM 1628 O O . GLN A 1 199 ? 33.647 -4.657 -55.071 1.00 93.56 199 GLN A O 1
ATOM 1633 N N . ALA A 1 200 ? 32.323 -6.264 -54.244 1.00 91.94 200 ALA A N 1
ATOM 1634 C CA . ALA A 1 200 ? 31.328 -6.203 -55.316 1.00 91.94 200 ALA A CA 1
ATOM 1635 C C . ALA A 1 200 ? 30.515 -4.894 -55.325 1.00 91.94 200 ALA A C 1
ATOM 1637 O O . ALA A 1 200 ? 29.883 -4.566 -56.325 1.00 91.94 200 ALA A O 1
ATOM 1638 N N . ARG A 1 201 ? 30.515 -4.159 -54.207 1.00 90.25 201 ARG A N 1
ATOM 1639 C CA . ARG A 1 201 ? 29.746 -2.922 -53.991 1.00 90.25 201 ARG A CA 1
ATOM 1640 C C . ARG A 1 201 ? 30.622 -1.736 -53.580 1.00 90.25 201 ARG A C 1
ATOM 1642 O O . ARG A 1 201 ? 30.096 -0.695 -53.192 1.00 90.25 201 ARG A O 1
ATOM 1649 N N . CYS A 1 202 ? 31.943 -1.903 -53.601 1.00 93.19 202 CYS A N 1
ATOM 1650 C CA . CYS A 1 202 ? 32.877 -0.861 -53.206 1.00 93.19 202 CYS A CA 1
ATOM 1651 C C . CYS A 1 202 ? 32.864 0.257 -54.253 1.00 93.19 202 CYS A C 1
ATOM 1653 O O . CYS A 1 202 ? 33.068 0.007 -55.438 1.00 93.19 202 CYS A O 1
ATOM 1655 N N . THR A 1 203 ? 32.636 1.494 -53.812 1.00 89.00 203 THR A N 1
ATOM 1656 C CA . THR A 1 203 ? 32.636 2.681 -54.684 1.00 89.00 203 THR A CA 1
ATOM 1657 C C . THR A 1 203 ? 33.929 3.482 -54.606 1.00 89.00 203 THR A C 1
ATOM 1659 O O . THR A 1 203 ? 34.047 4.526 -55.244 1.00 89.00 203 THR A O 1
ATOM 1662 N N . ARG A 1 204 ? 34.912 3.016 -53.825 1.00 84.69 204 ARG A N 1
ATOM 1663 C CA . ARG A 1 204 ? 36.247 3.608 -53.832 1.00 84.69 204 ARG A CA 1
ATOM 1664 C C . ARG A 1 204 ? 36.858 3.307 -55.195 1.00 84.69 204 ARG A C 1
ATOM 1666 O O . ARG A 1 204 ? 37.205 2.160 -55.468 1.00 84.69 204 ARG A O 1
ATOM 1673 N N . GLU A 1 205 ? 36.934 4.321 -56.054 1.00 62.22 205 GLU A N 1
ATOM 1674 C CA . GLU A 1 205 ? 37.580 4.196 -57.357 1.00 62.22 205 GLU A CA 1
ATOM 1675 C C . GLU A 1 205 ? 38.973 3.593 -57.161 1.00 62.22 205 GLU A C 1
ATOM 1677 O O . GLU A 1 205 ? 39.761 4.064 -56.333 1.00 62.22 205 GLU A O 1
ATOM 1682 N N . ILE A 1 206 ? 39.278 2.540 -57.924 1.00 53.88 206 ILE A N 1
ATOM 1683 C CA . ILE A 1 206 ? 40.654 2.098 -58.118 1.00 53.88 206 ILE A CA 1
ATOM 1684 C C . ILE A 1 206 ? 41.312 3.213 -58.931 1.00 53.88 206 ILE A C 1
ATOM 1686 O O . ILE A 1 206 ? 41.409 3.135 -60.154 1.00 53.88 206 ILE A O 1
ATOM 1690 N N . PHE A 1 207 ? 41.751 4.284 -58.267 1.00 39.88 207 PHE A N 1
ATOM 1691 C CA . PHE A 1 207 ? 42.807 5.104 -58.826 1.00 39.88 207 PHE A CA 1
ATOM 1692 C C . PHE A 1 207 ? 43.999 4.165 -58.944 1.00 39.88 207 PHE A C 1
ATOM 1694 O O . PHE A 1 207 ? 44.690 3.884 -57.965 1.00 39.88 207 PHE A O 1
ATOM 1701 N N . VAL A 1 208 ? 44.210 3.625 -60.143 1.00 39.31 208 VAL A N 1
ATOM 1702 C CA . VAL A 1 208 ? 45.502 3.082 -60.537 1.00 39.31 208 VAL A CA 1
ATOM 1703 C C . VAL A 1 208 ? 46.445 4.277 -60.480 1.00 39.31 208 VAL A C 1
ATOM 1705 O O . VAL A 1 208 ? 46.601 5.018 -61.449 1.00 39.31 208 VAL A O 1
ATOM 1708 N N . VAL A 1 209 ? 46.997 4.543 -59.296 1.00 38.47 209 VAL A N 1
ATOM 1709 C CA . VAL A 1 209 ? 48.053 5.526 -59.119 1.00 38.47 209 VAL A CA 1
ATOM 1710 C C . VAL A 1 209 ? 49.242 4.943 -59.856 1.00 38.47 209 VAL A C 1
ATOM 1712 O O . VAL A 1 209 ? 49.975 4.100 -59.345 1.00 38.47 209 VAL A O 1
ATOM 1715 N N . ASN A 1 210 ? 49.404 5.375 -61.102 1.00 39.53 210 ASN A N 1
ATOM 1716 C CA . ASN A 1 210 ? 50.670 5.276 -61.788 1.00 39.53 210 ASN A CA 1
ATOM 1717 C C . ASN A 1 210 ? 51.646 6.096 -60.933 1.00 39.53 210 ASN A C 1
ATOM 1719 O O . ASN A 1 210 ? 51.546 7.322 -60.851 1.00 39.53 210 ASN A O 1
ATOM 1723 N N . CYS A 1 211 ? 52.491 5.394 -60.182 1.00 42.12 211 CYS A N 1
ATOM 1724 C CA . CYS A 1 211 ? 53.458 5.942 -59.245 1.00 42.12 211 CYS A CA 1
ATOM 1725 C C . CYS A 1 211 ? 54.408 6.901 -59.977 1.00 42.12 211 CYS A C 1
ATOM 1727 O O . CYS A 1 211 ? 55.415 6.465 -60.524 1.00 42.12 211 CYS A O 1
ATOM 1729 N N . ASN A 1 212 ? 54.068 8.195 -60.032 1.00 43.38 212 ASN A N 1
ATOM 1730 C CA . ASN A 1 212 ? 55.001 9.264 -60.409 1.00 43.38 212 ASN A CA 1
ATOM 1731 C C . ASN A 1 212 ? 54.567 10.699 -60.036 1.00 43.38 212 ASN A C 1
ATOM 1733 O O . ASN A 1 212 ? 55.115 11.660 -60.572 1.00 43.38 212 ASN A O 1
ATOM 1737 N N . GLN A 1 213 ? 53.619 10.898 -59.110 1.00 42.59 213 GLN A N 1
ATOM 1738 C CA . GLN A 1 213 ? 53.205 12.254 -58.689 1.00 42.59 213 GLN A CA 1
ATOM 1739 C C . GLN A 1 213 ? 53.295 12.537 -57.182 1.00 42.59 213 GLN A C 1
ATOM 1741 O O . GLN A 1 213 ? 52.831 13.581 -56.728 1.00 42.59 213 GLN A O 1
ATOM 1746 N N . GLN A 1 214 ? 53.990 11.694 -56.411 1.00 44.22 214 GLN A N 1
ATOM 1747 C CA . GLN A 1 214 ? 54.287 11.979 -54.999 1.00 44.22 214 GLN A CA 1
ATOM 1748 C C . GLN A 1 214 ? 55.230 13.194 -54.815 1.00 44.22 214 GLN A C 1
ATOM 1750 O O . GLN A 1 214 ? 55.304 13.761 -53.736 1.00 44.22 214 GLN A O 1
ATOM 1755 N N . SER A 1 215 ? 55.926 13.651 -55.863 1.00 45.91 215 SER A N 1
ATOM 1756 C CA . SER A 1 215 ? 56.994 14.663 -55.773 1.00 45.91 215 SER A CA 1
ATOM 1757 C C . SER A 1 215 ? 56.562 16.122 -56.006 1.00 45.91 215 SER A C 1
ATOM 1759 O O . SER A 1 215 ? 57.421 17.010 -56.025 1.00 45.91 215 SER A O 1
ATOM 1761 N N . ARG A 1 216 ? 55.259 16.403 -56.192 1.00 50.25 216 ARG A N 1
ATOM 1762 C CA . ARG A 1 216 ? 54.773 17.743 -56.593 1.00 50.25 216 ARG A CA 1
ATOM 1763 C C . ARG A 1 216 ? 53.987 18.509 -55.520 1.00 50.25 216 ARG A C 1
ATOM 1765 O O . ARG A 1 216 ? 53.933 19.731 -55.602 1.00 50.25 216 ARG A O 1
ATOM 1772 N N . ILE A 1 217 ? 53.428 17.834 -54.512 1.00 51.22 217 ILE A N 1
ATOM 1773 C CA . ILE A 1 217 ? 52.653 18.493 -53.440 1.00 51.22 217 ILE A CA 1
ATOM 1774 C C . ILE A 1 217 ? 53.550 18.884 -52.253 1.00 51.22 217 ILE A C 1
ATOM 1776 O O . ILE A 1 217 ? 53.386 19.974 -51.713 1.00 51.22 217 ILE A O 1
ATOM 1780 N N . GLU A 1 218 ? 54.586 18.102 -51.932 1.00 50.75 218 GLU A N 1
ATOM 1781 C CA . GLU A 1 218 ? 55.530 18.445 -50.849 1.00 50.75 218 GLU A CA 1
ATOM 1782 C C . GLU A 1 218 ? 56.408 19.672 -51.162 1.00 50.75 218 GLU A C 1
ATOM 1784 O O . GLU A 1 218 ? 56.849 20.364 -50.249 1.00 50.75 218 GLU A O 1
ATOM 1789 N N . ARG A 1 219 ? 56.611 20.021 -52.443 1.00 51.47 219 ARG A N 1
ATOM 1790 C CA . ARG A 1 219 ? 57.395 21.212 -52.828 1.00 51.47 219 ARG A CA 1
ATOM 1791 C C . ARG A 1 219 ? 56.638 22.540 -52.725 1.00 51.47 219 ARG A C 1
ATOM 1793 O O . ARG A 1 219 ? 57.285 23.569 -52.606 1.00 51.47 219 ARG A O 1
ATOM 1800 N N . MET A 1 220 ? 55.303 22.536 -52.725 1.00 48.41 220 MET A N 1
ATOM 1801 C CA . MET A 1 220 ? 54.514 23.778 -52.628 1.00 48.41 220 MET A CA 1
ATOM 1802 C C . MET A 1 220 ? 54.261 24.245 -51.188 1.00 48.41 220 MET A C 1
ATOM 1804 O O . MET A 1 220 ? 53.885 25.395 -50.996 1.00 48.41 220 MET A O 1
ATOM 1808 N N . GLN A 1 221 ? 54.480 23.397 -50.177 1.00 48.00 221 GLN A N 1
ATOM 1809 C CA . GLN A 1 221 ? 54.246 23.759 -48.770 1.00 48.00 221 GLN A CA 1
ATOM 1810 C C . GLN A 1 221 ? 55.500 24.243 -48.024 1.00 48.00 221 GLN A C 1
ATOM 1812 O O . GLN A 1 221 ? 55.366 24.818 -46.952 1.00 48.00 221 GLN A O 1
ATOM 1817 N N . ILE A 1 222 ? 56.703 24.068 -48.586 1.00 51.94 222 ILE A N 1
ATOM 1818 C CA . ILE A 1 222 ? 57.955 24.551 -47.970 1.00 51.94 222 ILE A CA 1
ATOM 1819 C C . ILE A 1 222 ? 58.256 26.012 -48.364 1.00 51.94 222 ILE A C 1
ATOM 1821 O O . ILE A 1 222 ? 58.847 26.755 -47.583 1.00 51.94 222 ILE A O 1
ATOM 1825 N N . GLU A 1 223 ? 57.805 26.472 -49.537 1.00 48.41 223 GLU A N 1
ATOM 1826 C CA . GLU A 1 223 ? 58.038 27.853 -49.999 1.00 48.41 223 GLU A CA 1
ATOM 1827 C C . GLU A 1 223 ? 57.052 28.879 -49.406 1.00 48.41 223 GLU A C 1
ATOM 1829 O O . GLU A 1 223 ? 57.361 30.068 -49.379 1.00 48.41 223 GLU A O 1
ATOM 1834 N N . SER A 1 224 ? 55.904 28.454 -48.858 1.00 49.88 224 SER A N 1
ATOM 1835 C CA . SER A 1 224 ? 54.940 29.374 -48.228 1.00 49.88 224 SER A CA 1
ATOM 1836 C C . SER A 1 224 ? 55.207 29.646 -46.743 1.00 49.88 224 SER A C 1
ATOM 1838 O O . SER A 1 224 ? 54.605 30.556 -46.185 1.00 49.88 224 SER A O 1
ATOM 1840 N N . THR A 1 225 ? 56.095 28.894 -46.084 1.00 49.59 225 THR A N 1
ATOM 1841 C CA . THR A 1 225 ? 56.404 29.060 -44.647 1.00 49.59 225 THR A CA 1
ATOM 1842 C C . THR A 1 225 ? 57.637 29.923 -44.361 1.00 49.59 225 THR A C 1
ATOM 1844 O O . THR A 1 225 ? 57.960 30.140 -43.198 1.00 49.59 225 THR A O 1
ATOM 1847 N N . HIS A 1 226 ? 58.321 30.449 -45.385 1.00 53.03 226 HIS A N 1
ATOM 1848 C CA . HIS A 1 226 ? 59.534 31.270 -45.220 1.00 53.03 226 HIS A CA 1
ATOM 1849 C C . HIS A 1 226 ? 59.383 32.757 -45.598 1.00 53.03 226 HIS A C 1
ATOM 1851 O O . HIS A 1 226 ? 60.387 33.463 -45.645 1.00 53.03 226 HIS A O 1
ATOM 1857 N N . HIS A 1 227 ? 58.167 33.271 -45.836 1.00 48.78 227 HIS A N 1
ATOM 1858 C CA . HIS A 1 227 ? 57.969 34.683 -46.221 1.00 48.78 227 HIS A CA 1
ATOM 1859 C C . HIS A 1 227 ? 57.175 35.552 -45.226 1.00 48.78 227 HIS A C 1
ATOM 1861 O O . HIS A 1 227 ? 56.883 36.701 -45.539 1.00 48.78 227 HIS A O 1
ATOM 1867 N N . GLU A 1 228 ? 56.866 35.056 -44.023 1.00 50.62 228 GLU A N 1
ATOM 1868 C CA . GLU A 1 228 ? 56.070 35.801 -43.022 1.00 50.62 228 GLU A CA 1
ATOM 1869 C C . GLU A 1 228 ? 56.807 36.134 -41.709 1.00 50.62 228 GLU A C 1
ATOM 1871 O O . GLU A 1 228 ? 56.176 36.569 -40.752 1.00 50.62 228 GLU A O 1
ATOM 1876 N N . THR A 1 229 ? 58.139 36.005 -41.639 1.00 51.59 229 THR A N 1
ATOM 1877 C CA . THR A 1 229 ? 58.902 36.352 -40.415 1.00 51.59 229 THR A CA 1
ATOM 1878 C C . THR A 1 229 ? 59.979 37.424 -40.574 1.00 51.59 229 THR A C 1
ATOM 1880 O O . THR A 1 229 ? 60.768 37.593 -39.656 1.00 51.59 229 THR A O 1
ATOM 1883 N N . ASP A 1 230 ? 59.995 38.191 -41.666 1.00 49.44 230 ASP A N 1
ATOM 1884 C CA . ASP A 1 230 ? 60.858 39.378 -41.784 1.00 49.44 230 ASP A CA 1
ATOM 1885 C C . ASP A 1 230 ? 60.070 40.567 -42.355 1.00 49.44 230 ASP A C 1
ATOM 1887 O O . ASP A 1 230 ? 60.065 40.790 -43.570 1.00 49.44 230 ASP A O 1
ATOM 1891 N N . LYS A 1 231 ? 59.385 41.309 -41.472 1.00 41.62 231 LYS A N 1
ATOM 1892 C CA . LYS A 1 231 ? 59.111 42.759 -41.564 1.00 41.62 231 LYS A CA 1
ATOM 1893 C C . LYS A 1 231 ? 58.422 43.298 -40.314 1.00 41.62 231 LYS A C 1
ATOM 1895 O O . LYS A 1 231 ? 57.428 42.683 -39.877 1.00 41.62 231 LYS A O 1
#

Nearest PDB structures (foldseek):
  2fic-assembly2_A  TM=3.074E-01  e=4.747E+00  Homo sapiens

pLDDT: mean 73.53, std 19.08, range [38.47, 98.06]

Radius of gyration: 58.63 Å; Cα contacts (8 Å, |Δi|>4): 87; chains: 1; bounding box: 111×68×136 Å

Mean predicted aligned error: 18.28 Å

Solvent-accessible surface area (backbone atoms only — not comparable to full-atom values): 13589 Å² total; per-residue (Å²): 131,82,53,72,67,58,54,50,50,54,51,53,52,53,53,50,54,52,51,75,73,46,59,94,83,40,79,63,50,64,51,50,60,56,46,73,69,55,87,52,71,65,63,38,48,57,52,47,55,52,49,51,58,64,72,51,65,90,54,87,75,60,49,62,60,54,51,50,56,51,51,59,58,44,68,76,46,61,73,73,58,41,56,54,50,50,55,50,49,52,54,50,51,52,50,52,52,48,53,52,49,51,53,51,49,56,50,49,58,48,51,52,51,51,51,52,50,53,54,50,53,50,51,52,50,53,53,51,51,50,54,51,50,55,50,50,53,52,51,51,53,52,49,51,52,50,53,50,50,54,49,50,53,54,49,50,51,52,52,56,54,51,74,74,50,56,43,11,84,78,75,72,42,68,31,78,46,71,72,38,94,98,38,25,20,61,43,70,68,49,42,61,68,45,35,80,70,44,62,86,71,58,75,57,74,83,73,78,71,74,90,80,66,84,79,62,64,70,62,65,63,62,69,70,74,75,75,83,86,85,134